Protein AF-X1GSV6-F1 (afdb_monomer)

Secondary structure (DSSP, 8-state):
---TT--S-EEEES--THHHHHHHHHH-TT-S----EEEEESS--GGG-TTTTTSGGGTTEEEEES-TTSHHHHHHTTGGG-SEEEEPPPTT-GGGHHHHHHHHHHHHHHHHHHHTPPPPEEEEEES-GGGHHHHHHHT-SEEEETT-HHHHHHHS---BTTB-------------------

pLDDT: mean 78.2, std 22.32, range [24.47, 98.44]

Mean predicted aligned error: 9.98 Å

Sequence (182 aa):
MPPKNLSNHIVICNWSEKCISIVRELRAKALKLKKPIVIISDGINEKSFPELDELEEFRNVYLVKGDPAYELNLKRANITDGFSCIILSQQNAGSYADAQSVLIAMTVKQLCEEKGCRKVHIVAEAVDPKNFEHLKKAGCDEIVSAGDFALRIIEGKAYVNDEVVAEGEFTAMVVEKGKPLK

Foldseek 3Di:
DADPPAAQAEEEAADDPCVVVLLCLLQPPLDPDRHAYEYEEQPDDCVVPVCLPPDPSNPNYHYQHDHLLDLVSCVVSVLLRYQAYEYEFHPPCPPCRLVSLLSNLLSQQVVNVVVVGPRHAYEYEDDDPVCPVSNVVSPHPHYDYPPDPNVVVCVVDPDDPPDDSDDDDDDDDPPDPDDDDD

Structure (mmCIF, N/CA/C/O backbone):
data_AF-X1GSV6-F1
#
_entry.id   AF-X1GSV6-F1
#
loop_
_atom_site.group_PDB
_atom_site.id
_atom_site.type_symbol
_atom_site.label_atom_id
_atom_site.label_alt_id
_atom_site.label_comp_id
_atom_site.label_asym_id
_atom_site.label_entity_id
_atom_site.label_seq_id
_atom_site.pdbx_PDB_ins_code
_atom_site.Cartn_x
_atom_site.Cartn_y
_atom_site.Cartn_z
_atom_site.occupancy
_atom_site.B_iso_or_equiv
_atom_site.auth_seq_id
_atom_site.auth_comp_id
_atom_site.auth_asym_id
_atom_site.auth_atom_id
_atom_site.pdbx_PDB_model_num
ATOM 1 N N . MET A 1 1 ? -11.946 7.587 -9.205 1.00 76.00 1 MET A N 1
ATOM 2 C CA . MET A 1 1 ? -11.617 8.104 -7.852 1.00 76.00 1 MET A CA 1
ATOM 3 C C . MET A 1 1 ? -12.456 7.359 -6.821 1.00 76.00 1 MET A C 1
ATOM 5 O O . MET A 1 1 ? -13.597 7.053 -7.150 1.00 76.00 1 MET A O 1
ATOM 9 N N . PRO A 1 2 ? -11.931 7.071 -5.617 1.00 89.19 2 PRO A N 1
ATOM 10 C CA . PRO A 1 2 ? -12.705 6.424 -4.557 1.00 89.19 2 PRO A CA 1
ATOM 11 C C . PRO A 1 2 ? -13.812 7.344 -3.992 1.00 89.19 2 PRO A C 1
ATOM 13 O O . PRO A 1 2 ? -13.669 8.570 -4.048 1.00 89.19 2 PRO A O 1
ATOM 16 N N . PRO A 1 3 ? -14.904 6.787 -3.429 1.00 92.00 3 PRO A N 1
ATOM 17 C CA . PRO A 1 3 ? -15.928 7.554 -2.715 1.00 92.00 3 PRO A CA 1
ATOM 18 C C . PRO A 1 3 ? -15.355 8.335 -1.521 1.00 92.00 3 PRO A C 1
ATOM 20 O O . PRO A 1 3 ? -14.465 7.849 -0.827 1.00 92.00 3 PRO A O 1
ATOM 23 N N . LYS A 1 4 ? -15.902 9.526 -1.225 1.00 85.06 4 LYS A N 1
ATOM 24 C CA . LYS A 1 4 ? -15.403 10.409 -0.145 1.00 85.06 4 LYS A CA 1
ATOM 25 C C . LYS A 1 4 ? -15.466 9.798 1.260 1.00 85.06 4 LYS A C 1
ATOM 27 O O . LYS A 1 4 ? -14.684 10.185 2.114 1.00 85.06 4 LYS A O 1
ATOM 32 N N . ASN A 1 5 ? -16.407 8.892 1.506 1.00 90.81 5 ASN A N 1
ATOM 33 C CA . ASN A 1 5 ? -16.630 8.223 2.791 1.00 90.81 5 ASN A CA 1
ATOM 34 C C . ASN A 1 5 ? -16.159 6.757 2.783 1.00 90.81 5 ASN A C 1
ATOM 36 O O . ASN A 1 5 ? -16.622 5.956 3.597 1.00 90.81 5 ASN A O 1
ATOM 40 N N . LEU A 1 6 ? -15.284 6.388 1.841 1.00 95.12 6 LEU A N 1
ATOM 41 C CA . LEU A 1 6 ? -14.753 5.033 1.751 1.00 95.12 6 LEU A CA 1
ATOM 42 C C . LEU A 1 6 ? -13.953 4.694 3.014 1.00 95.12 6 LEU A C 1
ATOM 44 O O . LEU A 1 6 ? -13.030 5.416 3.373 1.00 95.12 6 LEU A O 1
ATOM 48 N N . SER A 1 7 ? -14.292 3.590 3.669 1.00 94.75 7 SER A N 1
ATOM 49 C CA . SER A 1 7 ? -13.607 3.109 4.870 1.00 94.75 7 SER A CA 1
ATOM 50 C C . SER A 1 7 ? -13.463 1.592 4.828 1.00 94.75 7 SER A C 1
ATOM 52 O O . SER A 1 7 ? -14.118 0.914 4.030 1.00 94.75 7 SER A O 1
ATOM 54 N N . ASN A 1 8 ? -12.606 1.050 5.698 1.00 92.75 8 ASN A N 1
ATOM 55 C CA . ASN A 1 8 ? -12.363 -0.391 5.809 1.00 92.75 8 ASN A CA 1
ATOM 56 C C . ASN A 1 8 ? -11.884 -1.031 4.485 1.00 92.75 8 ASN A C 1
ATOM 58 O O . ASN A 1 8 ? -12.153 -2.204 4.211 1.00 92.75 8 ASN A O 1
ATOM 62 N N . HIS A 1 9 ? -11.178 -0.252 3.664 1.00 94.50 9 HIS A N 1
ATOM 63 C CA . HIS A 1 9 ? -10.598 -0.640 2.378 1.00 94.50 9 HIS A CA 1
ATOM 64 C C . HIS A 1 9 ? -9.098 -0.914 2.486 1.00 94.50 9 HIS A C 1
ATOM 66 O O . HIS A 1 9 ? -8.450 -0.539 3.461 1.00 94.50 9 HIS A O 1
ATOM 72 N N . ILE A 1 10 ? -8.541 -1.576 1.480 1.00 95.06 10 ILE A N 1
ATOM 73 C CA . ILE A 1 10 ? -7.098 -1.793 1.356 1.00 95.06 10 ILE A CA 1
ATOM 74 C C . ILE A 1 10 ? -6.540 -0.722 0.425 1.00 95.06 10 ILE A C 1
ATOM 76 O O . ILE A 1 10 ? -7.101 -0.481 -0.643 1.00 95.06 10 ILE A O 1
ATOM 80 N N . VAL A 1 11 ? -5.444 -0.080 0.816 1.00 96.56 11 VAL A N 1
ATOM 81 C CA . VAL A 1 11 ? -4.711 0.843 -0.054 1.00 96.56 11 VAL A CA 1
ATOM 82 C C . VAL A 1 11 ? -3.449 0.154 -0.554 1.00 96.56 11 VAL A C 1
ATOM 84 O O . VAL A 1 11 ? -2.706 -0.396 0.246 1.00 96.56 11 VAL A O 1
ATOM 87 N N . ILE A 1 12 ? -3.201 0.183 -1.859 1.00 95.06 12 ILE A N 1
ATOM 88 C CA . ILE A 1 12 ? -1.968 -0.301 -2.482 1.00 95.06 12 ILE A CA 1
ATOM 89 C C . ILE A 1 12 ? -1.208 0.915 -3.002 1.00 95.06 12 ILE A C 1
ATOM 91 O O . ILE A 1 12 ? -1.695 1.629 -3.877 1.00 95.06 12 ILE A O 1
ATOM 95 N N . CYS A 1 13 ? -0.037 1.174 -2.438 1.00 95.94 13 CYS A N 1
ATOM 96 C CA . CYS A 1 13 ? 0.884 2.206 -2.884 1.00 95.94 13 CYS A CA 1
ATOM 97 C C . CYS A 1 13 ? 1.869 1.609 -3.886 1.00 95.94 13 CYS A C 1
ATOM 99 O O . CYS A 1 13 ? 2.426 0.537 -3.648 1.00 95.94 13 CYS A O 1
ATOM 101 N N . ASN A 1 14 ? 2.111 2.362 -4.958 1.00 93.25 14 ASN A N 1
ATOM 102 C CA . ASN A 1 14 ? 2.852 1.965 -6.149 1.00 93.25 14 ASN A CA 1
ATOM 103 C C . ASN A 1 14 ? 2.135 0.912 -7.001 1.00 93.25 14 ASN A C 1
ATOM 105 O O . ASN A 1 14 ? 1.134 0.310 -6.617 1.00 93.25 14 ASN A O 1
ATOM 109 N N . TRP A 1 15 ? 2.640 0.755 -8.226 1.00 88.88 15 TRP A N 1
ATOM 110 C CA . TRP A 1 15 ? 2.118 -0.181 -9.214 1.00 88.88 15 TRP A CA 1
ATOM 111 C C . TRP A 1 15 ? 3.191 -1.180 -9.637 1.00 88.88 15 TRP A C 1
ATOM 113 O O . TRP A 1 15 ? 4.297 -0.795 -10.035 1.00 88.88 15 TRP A O 1
ATOM 123 N N . SER A 1 16 ? 2.825 -2.460 -9.634 1.00 83.94 16 SER A N 1
ATOM 124 C CA . SER A 1 16 ? 3.527 -3.486 -10.394 1.00 83.94 16 SER A CA 1
ATOM 125 C C . SER A 1 16 ? 2.588 -4.556 -10.924 1.00 83.94 16 SER A C 1
ATOM 127 O O . SER A 1 16 ? 1.436 -4.624 -10.506 1.00 83.94 16 SER A O 1
ATOM 129 N N . GLU A 1 17 ? 3.084 -5.415 -11.818 1.00 80.94 17 GLU A N 1
ATOM 130 C CA . GLU A 1 17 ? 2.334 -6.577 -12.326 1.00 80.94 17 GLU A CA 1
ATOM 131 C C . GLU A 1 17 ? 1.786 -7.456 -11.185 1.00 80.94 17 GLU A C 1
ATOM 133 O O . GLU A 1 17 ? 0.738 -8.088 -11.309 1.00 80.94 17 GLU A O 1
ATOM 138 N N . LYS A 1 18 ? 2.441 -7.431 -10.014 1.00 81.94 18 LYS A N 1
ATOM 139 C CA . LYS A 1 18 ? 1.998 -8.143 -8.808 1.00 81.94 18 LYS A CA 1
ATOM 140 C C . LYS A 1 18 ? 0.675 -7.624 -8.258 1.00 81.94 18 LYS A C 1
ATOM 142 O O . LYS A 1 18 ? -0.028 -8.385 -7.603 1.00 81.94 18 LYS A O 1
ATOM 147 N N .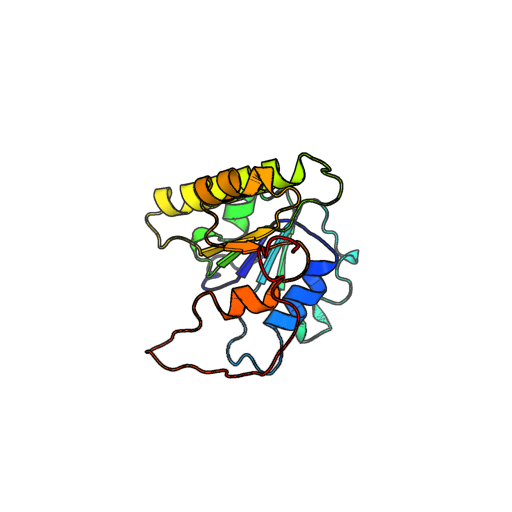 CYS A 1 19 ? 0.308 -6.366 -8.517 1.00 85.00 19 CYS A N 1
ATOM 148 C CA . CYS A 1 19 ? -0.975 -5.819 -8.082 1.00 85.00 19 CYS A CA 1
ATOM 149 C C . CYS A 1 19 ? -2.149 -6.663 -8.579 1.00 85.00 19 CYS A C 1
ATOM 151 O O . CYS A 1 19 ? -3.100 -6.858 -7.832 1.00 85.00 19 CYS A O 1
ATOM 153 N N . ILE A 1 20 ? -2.084 -7.172 -9.813 1.00 84.12 20 ILE A N 1
ATOM 154 C CA . ILE A 1 20 ? -3.142 -8.012 -10.387 1.00 84.12 20 ILE A CA 1
ATOM 155 C C . ILE A 1 20 ? -3.295 -9.292 -9.561 1.00 84.12 20 ILE A C 1
ATOM 157 O O . ILE A 1 20 ? -4.404 -9.624 -9.142 1.00 84.12 20 ILE A O 1
ATOM 161 N N . SER A 1 21 ? -2.185 -9.974 -9.271 1.00 82.88 21 SER A N 1
ATOM 162 C CA . SER A 1 21 ? -2.177 -11.177 -8.430 1.00 82.88 21 SER A CA 1
ATOM 163 C C . SER A 1 21 ? -2.700 -10.888 -7.024 1.00 82.88 21 SER A C 1
ATOM 165 O O . SER A 1 21 ? -3.615 -11.567 -6.570 1.00 82.88 21 SER A O 1
ATOM 167 N N . ILE A 1 22 ? -2.226 -9.810 -6.392 1.00 85.00 22 ILE A N 1
ATOM 168 C CA . ILE A 1 22 ? -2.669 -9.387 -5.058 1.00 85.00 22 ILE A CA 1
ATOM 169 C C . ILE A 1 22 ? -4.175 -9.114 -5.046 1.00 85.00 22 ILE A C 1
ATOM 171 O O . ILE A 1 22 ? -4.883 -9.565 -4.148 1.00 85.00 22 ILE A O 1
ATOM 175 N N . VAL A 1 23 ? -4.700 -8.396 -6.044 1.00 86.19 23 VAL A N 1
ATOM 176 C CA . VAL A 1 23 ? -6.140 -8.131 -6.144 1.00 86.19 23 VAL A CA 1
ATOM 177 C C . VAL A 1 23 ? -6.912 -9.442 -6.283 1.00 86.19 23 VAL A C 1
ATOM 179 O O . VAL A 1 23 ? -7.884 -9.638 -5.554 1.00 86.19 23 VAL A O 1
ATOM 182 N N . ARG A 1 24 ? -6.466 -10.364 -7.144 1.00 83.88 24 ARG A N 1
ATOM 183 C CA . ARG A 1 24 ? -7.091 -11.687 -7.316 1.00 83.88 24 ARG A CA 1
ATOM 184 C C . ARG A 1 24 ? -7.097 -12.498 -6.029 1.00 83.88 24 ARG A C 1
ATOM 186 O O . ARG A 1 24 ? -8.124 -13.074 -5.681 1.00 83.88 24 ARG A O 1
ATOM 193 N N . GLU A 1 25 ? -6.001 -12.498 -5.286 1.00 82.88 25 GLU A N 1
ATOM 194 C CA . GLU A 1 25 ? -5.887 -13.209 -4.013 1.00 82.88 25 GLU A CA 1
ATOM 195 C C . GLU A 1 25 ? -6.807 -12.593 -2.948 1.00 82.88 25 GLU A C 1
ATOM 197 O O . GLU A 1 25 ? -7.589 -13.301 -2.314 1.00 82.88 25 GLU A O 1
ATOM 202 N N . LEU A 1 26 ? -6.854 -11.260 -2.846 1.00 84.00 26 LEU A N 1
ATOM 203 C CA . LEU A 1 26 ? -7.809 -10.537 -1.991 1.00 84.00 26 LEU A CA 1
ATOM 204 C C . LEU A 1 26 ? -9.275 -10.728 -2.430 1.00 84.00 26 LEU A C 1
ATOM 206 O O . LEU A 1 26 ? -10.221 -10.453 -1.679 1.00 84.00 26 LEU A O 1
ATOM 210 N N . ARG A 1 27 ? -9.492 -11.218 -3.651 1.00 83.69 27 ARG A N 1
ATOM 211 C CA . ARG A 1 27 ? -10.798 -11.529 -4.244 1.00 83.69 27 ARG A CA 1
ATOM 212 C C . ARG A 1 27 ? -11.081 -13.031 -4.304 1.00 83.69 27 ARG A C 1
ATOM 214 O O . ARG A 1 27 ? -12.215 -13.403 -4.607 1.00 83.69 27 ARG A O 1
ATOM 221 N N . ALA A 1 28 ? -10.157 -13.888 -3.864 1.00 82.06 28 ALA A N 1
ATOM 222 C CA . ALA A 1 28 ? -10.292 -15.344 -3.885 1.00 82.06 28 ALA A CA 1
ATOM 223 C C . ALA A 1 28 ? -11.553 -15.811 -3.149 1.00 82.06 28 ALA A C 1
ATOM 225 O O . ALA A 1 28 ? -11.825 -15.358 -2.039 1.00 82.06 28 ALA A O 1
ATOM 226 N N . LYS A 1 29 ? -12.344 -16.717 -3.738 1.00 74.75 29 LYS A N 1
ATOM 227 C CA . LYS A 1 29 ? -13.680 -17.108 -3.228 1.00 74.75 29 LYS A CA 1
ATOM 228 C C . LYS A 1 29 ? -13.701 -17.539 -1.754 1.00 74.75 29 LYS A C 1
ATOM 230 O O . LYS A 1 29 ? -14.708 -17.325 -1.090 1.00 74.75 29 LYS A O 1
ATOM 235 N N . ALA A 1 30 ? -12.596 -18.087 -1.247 1.00 73.94 30 ALA A N 1
ATOM 236 C CA . ALA A 1 30 ? -12.444 -18.485 0.153 1.00 73.94 30 ALA A CA 1
ATOM 237 C C . ALA A 1 30 ? -12.604 -17.314 1.148 1.00 73.94 30 ALA A C 1
ATOM 239 O O . ALA A 1 30 ? -13.073 -17.510 2.267 1.00 73.94 30 ALA A O 1
ATOM 240 N N . LEU A 1 31 ? -12.272 -16.081 0.747 1.00 73.75 31 LEU A N 1
ATOM 241 C CA . LEU A 1 31 ? -12.435 -14.903 1.599 1.00 73.75 31 LEU A CA 1
ATOM 242 C C . LEU A 1 31 ? -13.889 -14.414 1.569 1.00 73.75 31 LEU A C 1
ATOM 244 O O . LEU A 1 31 ? -14.335 -13.860 0.560 1.00 73.75 31 LEU A O 1
ATOM 248 N N . LYS A 1 32 ? -14.601 -14.565 2.693 1.00 72.75 32 LYS A N 1
ATOM 249 C CA . LYS A 1 32 ? -16.013 -14.160 2.851 1.00 72.75 32 LYS A CA 1
ATOM 250 C C . LYS A 1 32 ? -16.238 -12.648 2.722 1.00 72.75 32 LYS A C 1
ATOM 252 O O . LYS A 1 32 ? -17.274 -12.227 2.220 1.00 72.75 32 LYS A O 1
ATOM 257 N N . LEU A 1 33 ? -15.284 -11.827 3.169 1.00 75.50 33 LEU A N 1
ATOM 258 C CA . LEU A 1 33 ? -15.395 -10.366 3.149 1.00 75.50 33 LEU A CA 1
ATOM 259 C C . LEU A 1 33 ? -14.467 -9.765 2.091 1.00 75.50 33 LEU A C 1
ATOM 261 O O . LEU A 1 33 ? -13.245 -9.848 2.205 1.00 75.50 33 LEU A O 1
ATOM 265 N N . LYS A 1 34 ? -15.051 -9.119 1.075 1.00 82.94 34 LYS A N 1
ATOM 266 C CA . LYS A 1 34 ? -14.315 -8.392 0.032 1.00 82.94 34 LYS A CA 1
ATOM 267 C C . LYS A 1 34 ? -14.216 -6.919 0.394 1.00 82.94 34 LYS A C 1
ATOM 269 O O . LYS A 1 34 ? -15.198 -6.187 0.307 1.00 82.94 34 LYS A O 1
ATOM 274 N N . LYS A 1 35 ? -13.028 -6.475 0.796 1.00 89.00 35 LYS A N 1
ATOM 275 C CA . LYS A 1 35 ? -12.777 -5.054 1.059 1.00 89.00 35 LYS A CA 1
ATOM 276 C C . LYS A 1 35 ? -12.601 -4.298 -0.264 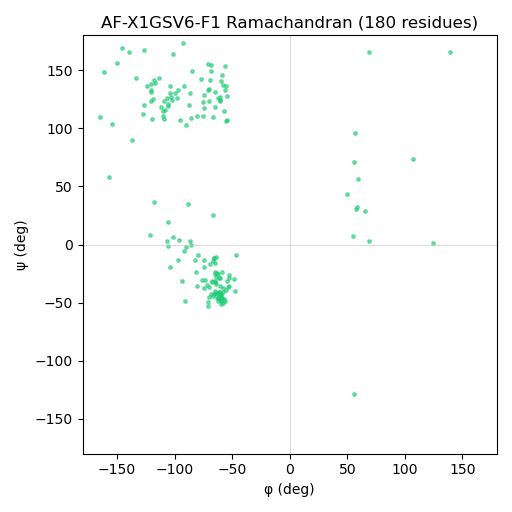1.00 89.00 35 LYS A C 1
ATOM 278 O O . LYS A 1 35 ? -11.996 -4.850 -1.189 1.00 89.00 35 LYS A O 1
ATOM 283 N N . PRO A 1 36 ? -13.093 -3.056 -0.389 1.00 93.31 36 PRO A N 1
ATOM 284 C CA . PRO A 1 36 ? -12.718 -2.195 -1.505 1.00 93.31 36 PRO A CA 1
ATOM 285 C C . PRO A 1 36 ? -11.197 -2.023 -1.561 1.00 93.31 36 PRO A C 1
ATOM 287 O O . PRO A 1 36 ? -10.527 -2.139 -0.533 1.00 93.31 36 PRO A O 1
ATOM 290 N N . ILE A 1 37 ? -10.656 -1.760 -2.746 1.00 93.12 37 ILE A N 1
ATOM 291 C CA . ILE A 1 37 ? -9.215 -1.577 -2.945 1.00 93.12 37 ILE A CA 1
ATOM 292 C C . ILE A 1 37 ? -8.992 -0.218 -3.595 1.00 93.12 37 ILE A C 1
ATOM 294 O O . ILE A 1 37 ? -9.713 0.156 -4.516 1.00 93.12 37 ILE A O 1
ATOM 298 N N . VAL A 1 38 ? -8.004 0.531 -3.121 1.00 94.69 38 VAL A N 1
ATOM 299 C CA . VAL A 1 38 ? -7.571 1.784 -3.737 1.00 94.69 38 VAL A CA 1
ATOM 300 C C . VAL A 1 38 ? -6.108 1.650 -4.117 1.00 94.69 38 VAL A C 1
ATOM 302 O O . VAL A 1 38 ? -5.283 1.370 -3.258 1.00 94.69 38 VAL A O 1
ATOM 305 N N . ILE A 1 39 ? -5.777 1.861 -5.384 1.00 93.81 39 ILE A N 1
ATOM 306 C CA . ILE A 1 39 ? -4.407 1.786 -5.892 1.00 93.81 39 ILE A CA 1
ATOM 307 C C . ILE A 1 39 ? -3.919 3.204 -6.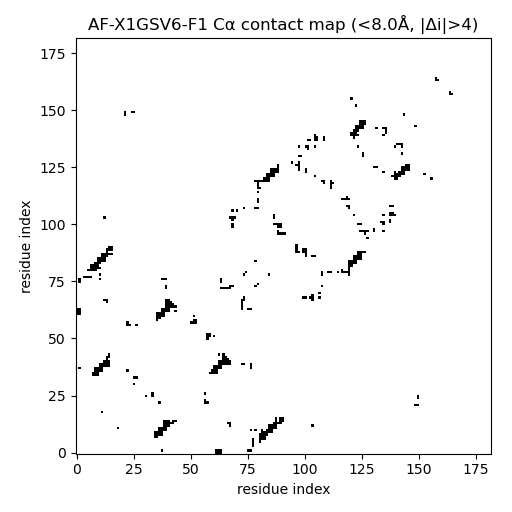174 1.00 93.81 39 ILE A C 1
ATOM 309 O O . ILE A 1 39 ? -4.572 3.952 -6.905 1.00 93.81 39 ILE A O 1
ATOM 313 N N . ILE A 1 40 ? -2.778 3.571 -5.594 1.00 95.31 40 ILE A N 1
ATOM 314 C CA . ILE A 1 40 ? -2.134 4.873 -5.760 1.00 95.31 40 ILE A CA 1
ATOM 315 C C . ILE A 1 40 ? -0.843 4.688 -6.543 1.00 95.31 40 ILE A C 1
ATOM 317 O O . ILE A 1 40 ? 0.069 3.999 -6.086 1.00 95.31 40 ILE A O 1
ATOM 321 N N . SER A 1 41 ? -0.740 5.308 -7.712 1.00 92.38 41 SER A N 1
ATOM 322 C CA . SER A 1 41 ? 0.495 5.275 -8.493 1.00 92.38 41 SER A CA 1
ATOM 323 C C . SER A 1 41 ? 0.537 6.394 -9.524 1.00 92.38 41 SER A C 1
ATOM 325 O O . SER A 1 41 ? -0.491 6.784 -10.079 1.00 92.38 41 SER A O 1
ATOM 327 N N . ASP A 1 42 ? 1.737 6.888 -9.822 1.00 87.31 42 ASP A N 1
ATOM 328 C CA . ASP A 1 42 ? 1.969 7.790 -10.953 1.00 87.31 42 ASP A CA 1
ATOM 329 C C . ASP A 1 42 ? 2.110 7.029 -12.287 1.00 87.31 42 ASP A C 1
ATOM 331 O O . ASP A 1 42 ? 1.819 7.555 -13.359 1.00 87.31 42 ASP A O 1
ATOM 335 N N . GLY A 1 43 ? 2.485 5.746 -12.219 1.00 76.12 43 GLY A N 1
ATOM 336 C CA . GLY A 1 43 ? 2.696 4.878 -13.381 1.00 76.12 43 GLY A CA 1
ATOM 337 C C . GLY A 1 43 ? 1.437 4.187 -13.905 1.00 76.12 43 GLY A C 1
ATOM 338 O O . GLY A 1 43 ? 1.522 3.440 -14.878 1.00 76.12 43 GLY A O 1
ATOM 339 N N . ILE A 1 44 ? 0.279 4.406 -13.277 1.00 74.56 44 ILE A N 1
ATOM 340 C CA . ILE A 1 44 ? -0.967 3.750 -13.674 1.00 74.56 44 ILE A CA 1
ATOM 341 C C . ILE A 1 44 ? -1.678 4.544 -14.772 1.00 74.56 44 ILE A C 1
ATOM 343 O O . ILE A 1 44 ? -1.890 5.757 -14.666 1.00 74.56 44 ILE A O 1
ATOM 347 N N . ASN A 1 45 ? -2.064 3.854 -15.840 1.00 64.38 45 ASN A N 1
ATOM 348 C CA . ASN A 1 45 ? -2.953 4.391 -16.862 1.00 64.38 45 ASN A CA 1
ATOM 349 C C . ASN A 1 45 ? -4.137 3.434 -17.075 1.00 64.38 45 ASN A C 1
ATOM 351 O O . ASN A 1 45 ? -4.118 2.301 -16.604 1.00 64.38 45 ASN A O 1
ATOM 355 N N . GLU A 1 46 ? -5.178 3.883 -17.776 1.00 54.72 46 GLU A N 1
ATOM 356 C CA . GLU A 1 46 ? -6.385 3.075 -18.032 1.00 54.72 46 GLU A CA 1
ATOM 357 C C . GLU A 1 46 ? -6.080 1.761 -18.782 1.00 54.72 46 GLU A C 1
ATOM 359 O O . GLU A 1 46 ? -6.801 0.783 -18.631 1.00 54.72 46 GLU A O 1
ATOM 364 N N . LYS A 1 47 ? -4.964 1.687 -19.526 1.00 58.66 47 LYS A N 1
ATOM 365 C CA . LYS A 1 47 ? -4.500 0.458 -20.194 1.00 58.66 47 LYS A CA 1
ATOM 366 C C . LYS A 1 47 ? -3.719 -0.488 -19.284 1.00 58.66 47 LYS A C 1
ATOM 368 O O . LYS A 1 47 ? -3.507 -1.628 -19.672 1.00 58.66 47 LYS A O 1
ATOM 373 N N . SER A 1 48 ? -3.292 -0.052 -18.098 1.00 62.03 48 SER A N 1
ATOM 374 C CA . SER A 1 48 ? -2.726 -0.943 -17.072 1.00 62.03 48 SER A CA 1
ATOM 375 C C . SER A 1 48 ? -3.777 -1.920 -16.532 1.00 62.03 48 SER A C 1
ATOM 377 O O . SER A 1 48 ? -3.447 -2.845 -15.799 1.00 62.03 48 SER A O 1
ATOM 379 N N . PHE A 1 49 ? -5.042 -1.672 -16.873 1.00 63.44 49 PHE A N 1
ATOM 380 C CA . PHE A 1 49 ? -6.219 -2.264 -16.272 1.00 63.44 49 PHE A CA 1
ATOM 381 C C . PHE A 1 49 ? -7.421 -2.215 -17.242 1.00 63.44 49 PHE A C 1
ATOM 383 O O . PHE A 1 49 ? -8.462 -1.639 -16.926 1.00 63.44 49 PHE A O 1
ATOM 390 N N . PRO A 1 50 ? -7.301 -2.801 -18.445 1.00 53.69 50 PRO A N 1
ATOM 391 C CA . PRO A 1 50 ? -8.326 -2.682 -19.484 1.00 53.69 50 PRO A CA 1
ATOM 392 C C . PRO A 1 50 ? -9.677 -3.317 -19.098 1.00 53.69 50 PRO A C 1
ATOM 394 O O . PRO A 1 50 ? -10.669 -3.089 -19.776 1.00 53.69 50 PRO A O 1
ATOM 397 N N . GLU A 1 51 ? -9.727 -4.075 -18.000 1.00 57.34 51 GLU A N 1
ATOM 398 C CA . GLU A 1 51 ? -10.839 -4.949 -17.612 1.00 57.34 51 GLU A CA 1
ATOM 399 C C . GLU A 1 51 ? -11.452 -4.597 -16.239 1.00 57.34 51 GLU A C 1
ATOM 401 O O . GLU A 1 51 ? -12.264 -5.365 -15.720 1.00 57.34 51 GLU A O 1
ATOM 406 N N . LEU A 1 52 ? -11.061 -3.469 -15.618 1.00 60.25 52 LEU A N 1
ATOM 407 C CA . LEU A 1 52 ? -11.455 -3.126 -14.234 1.00 60.25 52 LEU A CA 1
ATOM 408 C C . LEU A 1 52 ? -12.967 -3.166 -13.990 1.00 60.25 52 LEU A C 1
ATOM 410 O O . LEU A 1 52 ? -13.401 -3.553 -12.906 1.00 60.25 52 LEU A O 1
ATOM 414 N N . ASP A 1 53 ? -13.752 -2.778 -14.990 1.00 56.53 53 ASP A N 1
ATOM 415 C CA . ASP A 1 53 ? -15.208 -2.726 -14.877 1.00 56.53 53 ASP A CA 1
ATOM 416 C C . ASP A 1 53 ? -15.900 -3.974 -15.453 1.00 56.53 53 ASP A C 1
ATOM 418 O O . ASP A 1 53 ? -17.079 -4.201 -15.180 1.00 56.53 53 ASP A O 1
ATOM 422 N N . GLU A 1 54 ? -15.184 -4.808 -16.215 1.00 63.94 54 GLU A N 1
ATOM 423 C CA . GLU A 1 54 ? -15.756 -5.976 -16.899 1.00 63.94 54 GLU A CA 1
ATOM 424 C C . GLU A 1 54 ? -15.627 -7.265 -16.079 1.00 63.94 54 GLU A C 1
ATOM 426 O O . GLU A 1 54 ? -16.501 -8.134 -16.141 1.00 63.94 54 GLU A O 1
ATOM 431 N N . LEU A 1 55 ? -14.568 -7.396 -15.274 1.00 72.81 55 LEU A N 1
ATOM 432 C CA . LEU A 1 55 ? -14.332 -8.591 -14.469 1.00 72.81 55 LEU A CA 1
ATOM 433 C C . LEU A 1 55 ? -14.766 -8.389 -13.015 1.00 72.81 55 LEU A C 1
ATOM 435 O O . LEU A 1 55 ? -14.351 -7.458 -12.327 1.00 72.81 55 LEU A O 1
ATOM 439 N N . GLU A 1 56 ? -15.543 -9.345 -12.503 1.00 75.12 56 GLU A N 1
ATOM 440 C CA . GLU A 1 56 ? -16.066 -9.345 -11.128 1.00 75.12 56 GLU A CA 1
ATOM 441 C C . GLU A 1 56 ? -14.962 -9.201 -10.060 1.00 75.12 56 GLU A C 1
ATOM 443 O O . GLU A 1 56 ? -15.184 -8.599 -9.008 1.00 75.12 56 GLU A O 1
ATOM 448 N N . GLU A 1 57 ? -13.754 -9.707 -10.329 1.00 74.00 57 GLU A N 1
ATOM 449 C CA . GLU A 1 57 ? -12.606 -9.594 -9.422 1.00 74.00 57 GLU A CA 1
ATOM 450 C C . GLU A 1 57 ? -12.154 -8.140 -9.202 1.00 74.00 57 GLU A C 1
ATOM 452 O O . GLU A 1 57 ? -11.701 -7.794 -8.111 1.00 74.00 57 GLU A O 1
ATOM 457 N N . PHE A 1 58 ? -12.367 -7.250 -10.168 1.00 80.00 58 PHE A N 1
ATOM 458 C CA . PHE A 1 58 ? -11.964 -5.847 -10.077 1.00 80.00 58 PHE A CA 1
ATOM 459 C C . PHE A 1 58 ? -13.076 -4.902 -9.610 1.00 80.00 58 PHE A C 1
ATOM 461 O O . PHE A 1 58 ? -12.848 -3.703 -9.432 1.00 80.00 58 PHE A O 1
ATOM 468 N N . ARG A 1 59 ? -14.256 -5.434 -9.266 1.00 83.88 59 ARG A N 1
ATOM 469 C CA . ARG A 1 59 ? -15.317 -4.635 -8.647 1.00 83.88 59 ARG A CA 1
ATOM 470 C C . ARG A 1 59 ? -14.803 -3.933 -7.382 1.00 83.88 59 ARG A C 1
ATOM 472 O O . ARG A 1 59 ? -14.135 -4.533 -6.529 1.00 83.88 59 ARG A O 1
ATOM 479 N N . ASN A 1 60 ? -15.165 -2.657 -7.225 1.00 89.19 60 ASN A N 1
ATOM 480 C CA . ASN A 1 60 ? -14.746 -1.792 -6.111 1.00 89.19 60 ASN A CA 1
ATOM 481 C C . ASN A 1 60 ? -13.219 -1.633 -5.981 1.00 89.19 60 ASN A C 1
ATOM 483 O O . ASN A 1 60 ? -12.704 -1.498 -4.864 1.00 89.19 60 ASN A O 1
ATOM 487 N N . VAL A 1 61 ? -12.503 -1.672 -7.105 1.00 90.06 61 VAL A N 1
ATOM 488 C CA . VAL A 1 61 ? -11.111 -1.234 -7.207 1.00 90.06 61 VAL A CA 1
ATOM 489 C C . VAL A 1 61 ? -11.103 0.192 -7.754 1.00 90.06 61 VAL A C 1
ATOM 491 O O . VAL A 1 61 ? -11.692 0.484 -8.788 1.00 90.06 61 VAL A O 1
ATOM 494 N N . TYR A 1 62 ? -10.449 1.104 -7.045 1.00 91.31 62 TYR A N 1
ATOM 495 C CA . TYR A 1 62 ? -10.378 2.514 -7.405 1.00 91.31 62 TYR A CA 1
ATOM 496 C C . TYR A 1 62 ? -8.937 2.921 -7.662 1.00 91.31 62 TYR A C 1
ATOM 498 O O . TYR A 1 62 ? -8.036 2.536 -6.923 1.00 91.31 62 TYR A O 1
ATOM 506 N N . LEU A 1 63 ? -8.727 3.775 -8.659 1.00 91.06 63 LEU A N 1
ATOM 507 C CA . LEU A 1 63 ? -7.407 4.313 -8.967 1.00 91.06 63 LEU A CA 1
ATOM 508 C C . LEU A 1 63 ? -7.279 5.766 -8.492 1.00 91.06 63 LEU A C 1
ATOM 510 O O . LEU A 1 63 ? -8.180 6.593 -8.691 1.00 91.06 63 LEU A O 1
ATOM 514 N N . VAL A 1 64 ? -6.136 6.076 -7.884 1.00 93.00 64 VAL A N 1
ATOM 515 C CA . VAL A 1 64 ? -5.680 7.427 -7.550 1.00 93.00 64 VAL A CA 1
ATOM 516 C C . VAL A 1 64 ? -4.357 7.659 -8.271 1.00 93.00 64 VAL A C 1
ATOM 518 O O . VAL A 1 64 ? -3.327 7.098 -7.913 1.00 93.00 64 VAL A O 1
ATOM 521 N N . LYS A 1 65 ? -4.383 8.505 -9.302 1.00 92.19 65 LYS A N 1
ATOM 522 C CA . LYS A 1 65 ? -3.168 8.866 -10.034 1.00 92.19 65 LYS A CA 1
ATOM 523 C C . LYS A 1 65 ? -2.304 9.839 -9.225 1.00 92.19 65 LYS A C 1
ATOM 525 O O . LYS A 1 65 ? -2.810 10.887 -8.796 1.00 92.19 65 LYS A O 1
ATOM 530 N N . GLY A 1 66 ? -1.027 9.495 -9.083 1.00 93.25 66 GLY A N 1
ATOM 531 C CA . GLY A 1 66 ? 0.029 10.300 -8.470 1.00 93.25 66 GLY A CA 1
ATOM 532 C C . GLY A 1 66 ? 0.968 9.477 -7.584 1.00 93.25 66 GLY A C 1
ATOM 533 O O . GLY A 1 66 ? 0.664 8.342 -7.223 1.00 93.25 66 GLY A O 1
ATOM 534 N N . ASP A 1 67 ? 2.109 10.060 -7.222 1.00 94.12 67 ASP A N 1
ATOM 535 C CA . ASP A 1 67 ? 3.097 9.417 -6.350 1.00 94.12 67 ASP A CA 1
ATOM 536 C C . ASP A 1 67 ? 2.565 9.310 -4.897 1.00 94.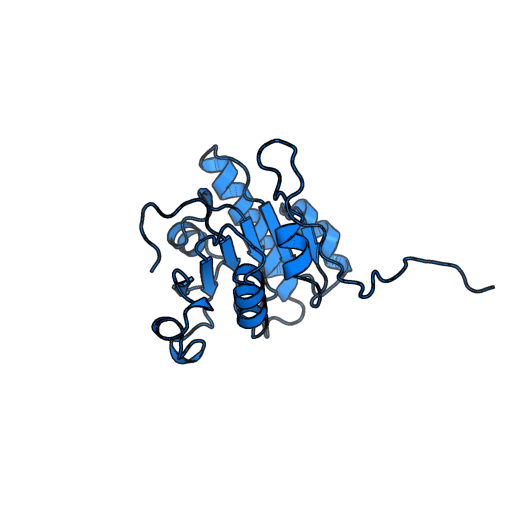12 67 ASP A C 1
ATOM 538 O O . ASP A 1 67 ? 2.167 10.333 -4.318 1.00 94.12 67 ASP A O 1
ATOM 542 N N . PRO A 1 68 ? 2.509 8.097 -4.305 1.00 96.06 68 PRO A N 1
ATOM 543 C CA . PRO A 1 68 ? 2.065 7.882 -2.927 1.00 96.06 68 PRO A CA 1
ATOM 544 C C . PRO A 1 68 ? 2.996 8.477 -1.859 1.00 96.06 68 PRO A C 1
ATOM 546 O O . PRO A 1 68 ? 2.567 8.604 -0.715 1.00 96.06 68 PRO A O 1
ATOM 549 N N . ALA A 1 69 ? 4.229 8.872 -2.190 1.00 94.81 69 ALA A N 1
ATOM 550 C CA . ALA A 1 69 ? 5.097 9.619 -1.277 1.00 94.81 69 ALA A CA 1
ATOM 551 C C . ALA A 1 69 ? 4.585 11.051 -1.025 1.00 94.81 69 ALA A C 1
ATOM 553 O O . ALA A 1 69 ? 4.970 11.683 -0.042 1.00 94.8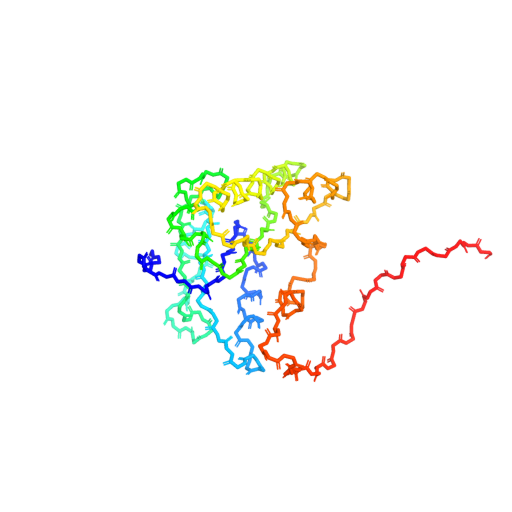1 69 ALA A O 1
ATOM 554 N N . TYR A 1 70 ? 3.684 11.568 -1.872 1.00 96.62 70 TYR A N 1
ATOM 555 C CA . TYR A 1 70 ? 2.997 12.829 -1.612 1.00 96.62 70 TYR A CA 1
ATOM 556 C C . TYR A 1 70 ? 1.731 12.611 -0.785 1.00 96.62 70 TYR A C 1
ATOM 558 O O . TYR A 1 70 ? 0.758 11.991 -1.224 1.00 96.62 70 TYR A O 1
ATOM 566 N N . GLU A 1 71 ? 1.703 13.247 0.382 1.00 97.38 71 GLU A N 1
ATOM 567 C CA . GLU A 1 71 ? 0.607 13.209 1.352 1.00 97.38 71 GLU A CA 1
ATOM 568 C C . GLU A 1 71 ? -0.784 13.448 0.737 1.00 97.38 71 GLU A C 1
ATOM 570 O O . GLU A 1 71 ? -1.756 12.770 1.077 1.00 97.38 71 GLU A O 1
ATOM 575 N N . LEU A 1 72 ? -0.889 14.377 -0.221 1.00 97.19 72 LEU A N 1
ATOM 576 C CA . LEU A 1 72 ? -2.145 14.685 -0.907 1.00 97.19 72 LEU A CA 1
ATOM 577 C C . LEU A 1 72 ? -2.751 13.451 -1.598 1.00 97.19 72 LEU A C 1
ATOM 579 O O . LEU A 1 72 ? -3.970 13.281 -1.591 1.00 97.19 72 LEU A O 1
ATOM 583 N N . ASN A 1 73 ? -1.928 12.577 -2.180 1.00 97.12 73 ASN A N 1
ATOM 584 C CA . ASN A 1 73 ? -2.406 11.381 -2.874 1.00 97.12 73 ASN A CA 1
ATOM 585 C C . ASN A 1 73 ? -2.875 10.305 -1.888 1.00 97.12 73 ASN A C 1
ATOM 587 O O . ASN A 1 73 ? -3.922 9.695 -2.110 1.00 97.12 73 ASN A O 1
ATOM 591 N N . LEU A 1 74 ? -2.191 10.159 -0.751 1.00 97.62 74 LEU A N 1
ATOM 592 C CA . LEU A 1 74 ? -2.639 9.314 0.361 1.00 97.62 74 LEU A CA 1
ATOM 593 C C . LEU A 1 74 ? -3.979 9.802 0.944 1.00 97.62 74 LEU A C 1
ATOM 595 O O . LEU A 1 74 ? -4.888 9.002 1.180 1.00 97.62 74 LEU A O 1
ATOM 599 N N . LYS A 1 75 ? -4.153 11.122 1.096 1.00 96.69 75 LYS A N 1
ATOM 600 C CA . LYS A 1 75 ? -5.429 11.737 1.506 1.00 96.69 75 LYS A CA 1
ATOM 601 C C . LYS A 1 75 ? -6.545 11.487 0.487 1.00 96.69 75 LYS A C 1
ATOM 603 O O . LYS A 1 75 ? -7.650 11.119 0.875 1.00 96.69 75 LYS A O 1
ATOM 608 N N . ARG A 1 76 ? -6.265 11.606 -0.817 1.00 96.38 76 ARG A N 1
ATOM 609 C CA . ARG A 1 76 ? -7.225 11.285 -1.898 1.00 96.38 76 ARG A CA 1
ATOM 610 C C . ARG A 1 76 ? -7.655 9.813 -1.902 1.00 96.38 76 ARG A C 1
ATOM 612 O O . ARG A 1 76 ? -8.745 9.515 -2.379 1.00 96.38 76 ARG A O 1
ATOM 619 N N . ALA A 1 77 ? -6.827 8.915 -1.373 1.00 96.69 77 ALA A N 1
ATOM 620 C CA . ALA A 1 77 ? -7.147 7.500 -1.185 1.00 96.69 77 ALA A CA 1
ATOM 621 C C . ALA A 1 77 ? -7.860 7.186 0.143 1.00 96.69 77 ALA A C 1
ATOM 623 O O . ALA A 1 77 ? -8.105 6.019 0.448 1.00 96.69 77 ALA A O 1
ATOM 624 N N . ASN A 1 78 ? -8.170 8.212 0.938 1.00 96.81 78 ASN A N 1
ATOM 625 C CA . ASN A 1 78 ? -8.714 8.114 2.287 1.00 96.81 78 ASN A CA 1
ATOM 626 C C . ASN A 1 78 ? -7.934 7.146 3.199 1.00 96.81 78 ASN A C 1
ATOM 628 O O . ASN A 1 78 ? -8.524 6.336 3.914 1.00 96.81 78 ASN A O 1
ATOM 632 N N . ILE A 1 79 ? -6.593 7.203 3.151 1.00 97.50 79 ILE A N 1
ATOM 633 C CA . ILE A 1 79 ? -5.714 6.223 3.812 1.00 97.50 79 ILE A CA 1
ATOM 634 C C . ILE A 1 79 ? -6.010 6.040 5.305 1.00 97.50 79 ILE A C 1
ATOM 636 O O . ILE A 1 79 ? -5.945 4.925 5.808 1.00 97.50 79 ILE A O 1
ATOM 640 N N . THR A 1 80 ? -6.378 7.109 6.011 1.00 96.94 80 THR A N 1
ATOM 641 C CA . THR A 1 80 ? -6.559 7.095 7.469 1.00 96.94 80 THR A CA 1
ATOM 642 C C . THR A 1 80 ? -7.841 6.393 7.925 1.00 96.94 80 THR A C 1
ATOM 644 O O . THR A 1 80 ? -7.964 6.073 9.102 1.00 96.94 80 THR A O 1
ATOM 647 N N . ASP A 1 81 ? -8.780 6.116 7.014 1.00 95.62 81 ASP A N 1
ATOM 648 C CA . ASP A 1 81 ? -9.941 5.240 7.259 1.00 95.62 81 ASP A CA 1
ATOM 649 C C . ASP A 1 81 ? -9.744 3.832 6.663 1.00 95.62 81 ASP A C 1
ATOM 651 O O . ASP A 1 81 ? -10.657 2.997 6.669 1.00 95.62 81 ASP A O 1
ATOM 655 N N . GLY A 1 82 ? -8.545 3.563 6.139 1.00 93.81 82 GLY A N 1
ATOM 656 C CA . GLY A 1 82 ? -8.154 2.289 5.562 1.00 93.81 82 GLY A CA 1
ATOM 657 C C . GLY A 1 82 ? -8.034 1.179 6.606 1.00 93.81 82 GLY A C 1
ATOM 658 O O . GLY A 1 82 ? -7.686 1.376 7.773 1.00 93.81 82 GLY A O 1
ATOM 659 N N . PHE A 1 83 ? -8.308 -0.042 6.167 1.00 92.75 83 PHE A N 1
ATOM 660 C CA . PHE A 1 83 ? -8.038 -1.248 6.936 1.00 92.75 83 PHE A CA 1
ATOM 661 C C . PHE A 1 83 ? -6.527 -1.515 7.012 1.00 92.75 83 PHE A C 1
ATOM 663 O O . PHE A 1 83 ? -5.985 -1.642 8.114 1.00 92.75 83 PHE A O 1
ATOM 670 N N . SER A 1 84 ? -5.866 -1.539 5.849 1.00 94.06 84 SER A N 1
ATOM 671 C CA . SER A 1 84 ? -4.439 -1.836 5.677 1.00 94.06 84 SER A CA 1
ATOM 672 C C . SER A 1 84 ? -3.859 -1.097 4.462 1.00 94.06 84 SER A C 1
ATOM 674 O O . SER A 1 84 ? -4.596 -0.730 3.542 1.00 94.06 84 SER A O 1
ATOM 676 N N . CYS A 1 85 ? -2.543 -0.883 4.479 1.00 96.25 85 CYS A N 1
ATOM 677 C CA . CYS A 1 85 ? -1.747 -0.312 3.402 1.00 96.25 85 CYS A CA 1
ATOM 678 C C . CYS A 1 85 ? -0.689 -1.324 2.943 1.00 96.25 85 CYS A C 1
ATOM 680 O O . CYS A 1 85 ? 0.109 -1.787 3.755 1.00 96.25 85 CYS A O 1
ATOM 682 N N . ILE A 1 86 ? -0.664 -1.633 1.652 1.00 95.19 86 ILE A N 1
ATOM 683 C CA . ILE A 1 86 ? 0.377 -2.420 0.995 1.00 95.19 86 ILE A CA 1
ATOM 684 C C . ILE A 1 86 ? 1.273 -1.440 0.249 1.00 95.19 86 ILE A C 1
ATOM 686 O O . ILE A 1 86 ? 0.781 -0.678 -0.577 1.00 95.19 86 ILE A O 1
ATOM 690 N N . ILE A 1 87 ? 2.572 -1.454 0.508 1.00 95.44 87 ILE A N 1
ATOM 691 C CA . ILE A 1 87 ? 3.545 -0.624 -0.200 1.00 95.44 87 ILE A CA 1
ATOM 692 C C . ILE A 1 87 ? 4.381 -1.543 -1.078 1.00 95.44 87 ILE A C 1
ATOM 694 O O . ILE A 1 87 ? 5.190 -2.313 -0.568 1.00 95.44 87 ILE A O 1
ATOM 698 N N . LEU A 1 88 ? 4.176 -1.472 -2.390 1.00 92.88 88 LEU A N 1
ATOM 699 C CA . LEU A 1 88 ? 5.002 -2.195 -3.352 1.00 92.88 88 LEU A CA 1
ATOM 700 C C . LEU A 1 88 ? 6.250 -1.384 -3.687 1.00 92.88 88 LEU A C 1
ATOM 702 O O . LEU A 1 88 ? 6.225 -0.148 -3.695 1.00 92.88 88 LEU A O 1
ATOM 706 N N . SER A 1 89 ? 7.342 -2.070 -4.004 1.00 89.88 89 SER A N 1
ATOM 707 C CA . SER A 1 89 ? 8.565 -1.409 -4.441 1.00 89.88 89 SER A CA 1
ATOM 708 C C . SER A 1 89 ? 8.317 -0.708 -5.775 1.00 89.88 89 SER A C 1
ATOM 710 O O . SER A 1 89 ? 7.773 -1.290 -6.718 1.00 89.88 89 SER A O 1
ATOM 712 N N . GLN A 1 90 ? 8.724 0.556 -5.875 1.00 87.50 90 GLN A N 1
ATOM 713 C CA . GLN A 1 90 ? 8.587 1.298 -7.121 1.00 87.50 90 GLN A CA 1
ATOM 714 C C . GLN A 1 90 ? 9.468 0.681 -8.206 1.00 87.50 90 GLN A C 1
ATOM 716 O O . GLN A 1 90 ? 10.699 0.655 -8.106 1.00 87.50 90 GLN A O 1
ATOM 721 N N . GLN A 1 91 ? 8.828 0.210 -9.274 1.00 76.19 91 GLN A N 1
ATOM 722 C CA . GLN A 1 91 ? 9.544 -0.287 -10.440 1.00 76.19 91 GLN A CA 1
ATOM 723 C C . GLN A 1 91 ? 10.428 0.817 -11.028 1.00 76.19 91 GLN A C 1
ATOM 725 O O . GLN A 1 91 ? 10.028 1.978 -11.097 1.00 76.19 91 GLN A O 1
ATOM 730 N N . ASN A 1 92 ? 11.626 0.441 -11.471 1.00 79.12 92 ASN A N 1
ATOM 731 C CA . ASN A 1 92 ? 12.629 1.333 -12.065 1.00 79.12 92 ASN A CA 1
ATOM 732 C C . ASN A 1 92 ? 13.288 2.344 -11.105 1.00 79.12 92 ASN A C 1
ATOM 734 O O . ASN A 1 92 ? 14.145 3.103 -11.546 1.00 79.12 92 ASN A O 1
ATOM 738 N N . ALA A 1 93 ? 12.976 2.327 -9.802 1.00 80.94 93 ALA A N 1
ATOM 739 C CA . ALA A 1 93 ? 13.675 3.156 -8.810 1.00 80.94 93 ALA A CA 1
ATOM 740 C C . ALA A 1 93 ? 15.040 2.577 -8.375 1.00 80.94 93 ALA A C 1
ATOM 742 O O . ALA A 1 93 ? 15.812 3.244 -7.683 1.00 80.94 93 ALA A O 1
ATOM 743 N N . GLY A 1 94 ? 15.361 1.339 -8.772 1.00 82.12 94 GLY A N 1
ATOM 744 C CA . GLY A 1 94 ? 16.629 0.683 -8.446 1.00 82.12 94 GLY A CA 1
ATOM 745 C C . GLY A 1 94 ? 16.880 0.641 -6.937 1.00 82.12 94 GLY A C 1
ATOM 746 O O . GLY A 1 94 ? 16.003 0.262 -6.164 1.00 82.12 94 GLY A O 1
ATOM 747 N N . SER A 1 95 ? 18.062 1.086 -6.508 1.00 79.81 95 SER A N 1
ATOM 748 C CA . SER A 1 95 ? 18.446 1.153 -5.090 1.00 79.81 95 SER A CA 1
ATOM 749 C C . SER A 1 95 ? 17.626 2.144 -4.254 1.00 79.81 95 SER A C 1
ATOM 751 O O . SER A 1 95 ? 17.729 2.126 -3.031 1.00 79.81 95 SER A O 1
ATOM 753 N N . TYR A 1 96 ? 16.831 3.017 -4.880 1.00 87.62 96 TYR A N 1
ATOM 754 C CA . TYR A 1 96 ? 16.003 4.007 -4.183 1.00 87.62 96 TYR A CA 1
ATOM 755 C C . TYR A 1 96 ? 14.585 3.512 -3.877 1.00 87.62 96 TYR A C 1
ATOM 757 O O . TYR A 1 96 ? 13.846 4.210 -3.184 1.00 87.62 96 TYR A O 1
ATOM 765 N N . ALA A 1 97 ? 14.200 2.320 -4.348 1.00 89.00 97 ALA A N 1
ATOM 766 C CA . ALA A 1 97 ? 12.850 1.790 -4.154 1.00 89.00 97 ALA A CA 1
ATOM 767 C C . ALA A 1 97 ? 12.461 1.714 -2.666 1.00 89.00 97 ALA A C 1
ATOM 769 O O . ALA A 1 97 ? 11.419 2.236 -2.271 1.00 89.00 97 ALA A O 1
ATOM 770 N N . ASP A 1 98 ? 13.331 1.152 -1.822 1.00 92.94 98 ASP A N 1
ATOM 771 C CA . ASP A 1 98 ? 13.069 1.035 -0.381 1.00 92.94 98 ASP A CA 1
ATOM 772 C C . ASP A 1 98 ? 13.041 2.397 0.325 1.00 92.94 98 ASP A C 1
ATOM 774 O O . ASP A 1 98 ? 12.301 2.576 1.290 1.00 92.94 98 ASP A O 1
ATOM 778 N N . ALA A 1 99 ? 13.816 3.376 -0.155 1.00 95.38 99 ALA A N 1
ATOM 779 C CA . ALA A 1 99 ? 13.800 4.727 0.399 1.00 95.38 99 ALA A CA 1
ATOM 780 C C . ALA A 1 99 ? 12.438 5.400 0.171 1.00 95.38 99 ALA A C 1
ATOM 782 O O . ALA A 1 99 ? 11.912 6.043 1.080 1.00 95.38 99 ALA A O 1
ATOM 78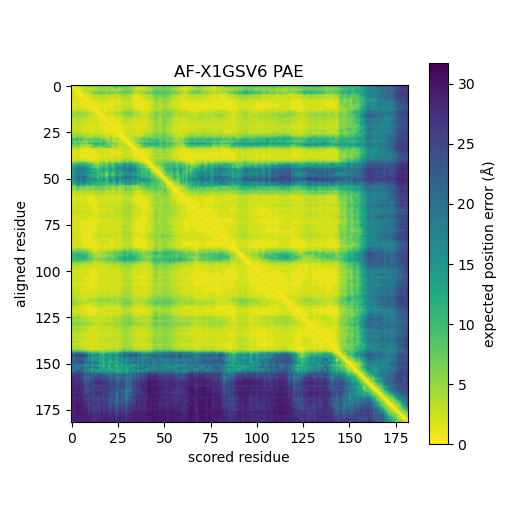3 N N . GLN A 1 100 ? 11.825 5.202 -1.001 1.00 95.31 100 GLN A N 1
ATOM 784 C CA . GLN A 1 100 ? 10.460 5.668 -1.240 1.00 95.31 100 GLN A CA 1
ATOM 785 C C . GLN A 1 100 ? 9.453 4.916 -0.357 1.00 95.31 100 GLN A C 1
ATOM 787 O O . GLN A 1 100 ? 8.593 5.551 0.251 1.00 95.31 100 GLN A O 1
ATOM 792 N N . SER A 1 101 ? 9.588 3.592 -0.210 1.00 96.31 101 SER A N 1
ATOM 793 C CA . SER A 1 101 ? 8.733 2.803 0.689 1.00 96.31 101 SER A CA 1
ATOM 794 C C . SER A 1 101 ? 8.796 3.295 2.141 1.00 96.31 101 SER A C 1
ATOM 796 O O . SER A 1 101 ? 7.763 3.402 2.803 1.00 96.31 101 SER A O 1
ATOM 798 N N . VAL A 1 102 ? 9.991 3.659 2.621 1.00 97.38 102 VAL A N 1
ATOM 799 C CA . VAL A 1 102 ? 10.200 4.297 3.930 1.00 97.38 102 VAL A CA 1
ATOM 800 C C . VAL A 1 102 ? 9.439 5.619 4.026 1.00 97.38 102 VAL A C 1
ATOM 802 O O . VAL A 1 102 ? 8.716 5.822 5.000 1.00 97.38 102 VAL A O 1
ATOM 805 N N . LEU A 1 103 ? 9.556 6.498 3.024 1.00 97.69 103 LEU A N 1
ATOM 806 C CA . LEU A 1 103 ? 8.847 7.783 3.013 1.00 97.69 103 LEU A CA 1
ATOM 807 C C . LEU A 1 103 ? 7.330 7.590 3.075 1.00 97.69 103 LEU A C 1
ATOM 809 O O . LEU A 1 103 ? 6.677 8.191 3.923 1.00 97.69 103 LEU A O 1
ATOM 813 N N . ILE A 1 104 ? 6.781 6.699 2.246 1.00 98.19 104 ILE A N 1
ATOM 814 C CA . ILE A 1 104 ? 5.346 6.394 2.231 1.00 98.19 104 ILE A CA 1
ATOM 815 C C . ILE A 1 104 ? 4.896 5.905 3.613 1.00 98.19 104 ILE A C 1
ATOM 817 O O . ILE A 1 104 ? 3.937 6.437 4.169 1.00 98.19 104 ILE A O 1
ATOM 821 N N . ALA A 1 105 ? 5.597 4.929 4.199 1.00 98.38 105 ALA A N 1
ATOM 822 C CA . ALA A 1 105 ? 5.249 4.383 5.510 1.00 98.38 105 ALA A CA 1
ATOM 823 C C . ALA A 1 105 ? 5.269 5.454 6.615 1.00 98.38 105 ALA A C 1
ATOM 825 O O . ALA A 1 105 ? 4.331 5.525 7.414 1.00 98.38 105 ALA A O 1
ATOM 826 N N . MET A 1 106 ? 6.286 6.325 6.618 1.00 98.25 106 MET A N 1
ATOM 827 C CA . MET A 1 106 ? 6.376 7.452 7.550 1.00 98.25 106 MET A CA 1
ATOM 828 C C . MET A 1 106 ? 5.193 8.408 7.396 1.00 98.25 106 MET A C 1
ATOM 830 O O . MET A 1 106 ? 4.573 8.774 8.394 1.00 98.25 106 MET A O 1
ATOM 834 N N . THR A 1 107 ? 4.840 8.780 6.163 1.00 98.44 107 THR A N 1
ATOM 835 C CA . THR A 1 107 ? 3.719 9.689 5.900 1.00 98.44 107 THR A CA 1
ATOM 836 C C . THR A 1 107 ? 2.384 9.068 6.307 1.00 98.44 107 THR A C 1
ATOM 838 O O . THR A 1 107 ? 1.567 9.738 6.932 1.00 98.44 107 THR A O 1
ATOM 841 N N . VAL A 1 108 ? 2.155 7.779 6.030 1.00 98.44 108 VAL A N 1
ATOM 842 C CA . VAL A 1 108 ? 0.942 7.074 6.483 1.00 98.44 108 VAL A CA 1
ATOM 843 C C . VAL A 1 108 ? 0.839 7.086 8.007 1.00 98.44 108 VAL A C 1
ATOM 845 O O . VAL A 1 108 ? -0.227 7.390 8.548 1.00 98.44 108 VAL A O 1
ATOM 848 N N . LYS A 1 109 ? 1.939 6.781 8.702 1.0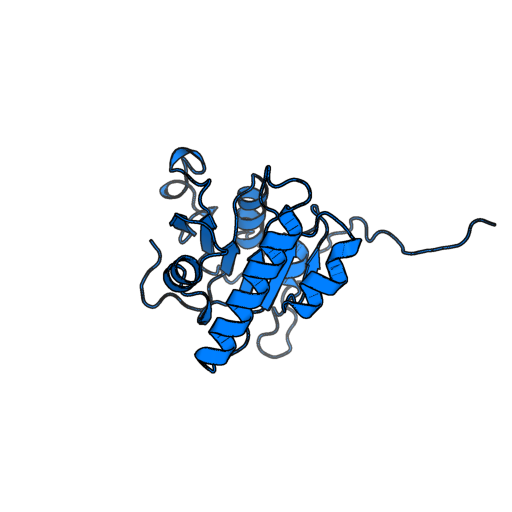0 97.50 109 LYS A N 1
ATOM 849 C CA . LYS A 1 109 ? 1.998 6.804 10.166 1.00 97.50 109 LYS A CA 1
ATOM 850 C C . LYS A 1 109 ? 1.678 8.198 10.714 1.00 97.50 109 LYS A C 1
ATOM 852 O O . LYS A 1 109 ? 0.784 8.315 11.549 1.00 97.50 109 LYS A O 1
ATOM 857 N N . GLN A 1 110 ? 2.344 9.232 10.199 1.00 97.81 110 GLN A N 1
ATOM 858 C CA . GLN A 1 110 ? 2.132 10.624 10.599 1.00 97.81 110 GLN A CA 1
ATOM 859 C C . GLN A 1 110 ? 0.673 11.053 10.399 1.00 97.81 110 GLN A C 1
ATOM 861 O O . GLN A 1 110 ? 0.059 11.591 11.313 1.00 97.81 110 GLN A O 1
ATOM 866 N N . LEU A 1 111 ? 0.075 10.748 9.244 1.00 98.12 111 LEU A N 1
ATOM 867 C CA . LEU A 1 111 ? -1.325 11.075 8.966 1.00 98.12 111 LEU A CA 1
ATOM 868 C C . LEU A 1 111 ? -2.302 10.413 9.947 1.00 98.12 111 LEU A C 1
ATOM 870 O O . LEU A 1 111 ? -3.331 11.001 10.287 1.00 98.12 111 LEU A O 1
ATOM 874 N N . CYS A 1 112 ? -2.005 9.189 10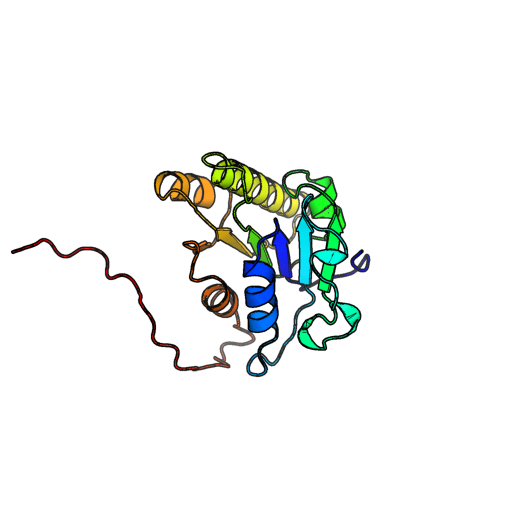.392 1.00 97.12 112 CYS A N 1
ATOM 875 C CA . CYS A 1 112 ? -2.821 8.519 11.402 1.00 97.12 112 CYS A CA 1
ATOM 876 C C . CYS A 1 112 ? -2.704 9.207 12.769 1.00 97.12 112 CYS A C 1
ATOM 878 O O . CYS A 1 112 ? -3.717 9.393 13.445 1.00 97.12 112 CYS A O 1
ATOM 880 N N . GLU A 1 113 ? -1.487 9.599 13.156 1.00 97.00 113 GLU A N 1
ATOM 881 C CA . GLU A 1 113 ? -1.206 10.323 14.402 1.00 97.00 113 GLU A CA 1
ATOM 882 C C . GLU A 1 113 ? -1.884 11.701 14.413 1.00 97.00 113 GLU A C 1
ATOM 884 O O . GLU A 1 113 ? -2.582 12.026 15.371 1.00 97.00 113 GLU A O 1
ATOM 889 N N . GLU A 1 114 ? -1.776 12.468 13.324 1.00 97.62 114 GLU A N 1
ATOM 890 C CA . GLU A 1 114 ? -2.419 13.780 13.162 1.00 97.62 114 GLU A CA 1
ATOM 891 C C . GLU A 1 114 ? -3.947 13.707 13.253 1.00 97.62 114 GLU A C 1
ATOM 893 O O . GLU A 1 114 ? -4.578 14.565 13.871 1.00 97.62 114 GLU A O 1
ATOM 898 N N . LYS A 1 115 ? -4.561 12.680 12.650 1.00 96.38 115 LYS A N 1
ATOM 899 C CA . LYS A 1 115 ? -6.013 12.465 12.734 1.00 96.38 115 LYS A CA 1
ATOM 900 C C . LYS A 1 115 ? -6.447 11.926 14.103 1.00 96.38 115 LYS A C 1
ATOM 902 O O . LYS A 1 115 ? -7.631 11.994 14.427 1.00 96.38 115 LYS A O 1
ATOM 907 N N . GLY A 1 116 ? -5.530 11.354 14.886 1.00 96.38 116 GLY A N 1
ATOM 908 C CA . GLY A 1 116 ? -5.853 10.628 16.116 1.00 96.38 116 GLY A CA 1
ATOM 909 C C . GLY A 1 116 ? -6.660 9.349 15.861 1.00 96.38 116 GLY A C 1
ATOM 910 O O . GLY A 1 116 ? -7.471 8.950 16.696 1.00 96.38 116 GLY A O 1
ATOM 911 N N . CYS A 1 117 ? -6.494 8.724 14.690 1.00 91.38 117 CYS A N 1
ATOM 912 C CA . CYS A 1 117 ? -7.210 7.500 14.333 1.00 91.38 117 CYS A CA 1
ATOM 913 C C . CYS A 1 117 ? -6.410 6.244 14.700 1.00 91.38 117 CYS A C 1
ATOM 915 O O . CYS A 1 117 ? -5.241 6.293 15.086 1.00 91.38 117 CYS A O 1
ATOM 917 N N . ARG A 1 118 ? -7.037 5.072 14.547 1.00 91.12 118 ARG A N 1
ATOM 918 C CA . ARG A 1 118 ? -6.320 3.797 14.642 1.00 91.12 118 ARG A CA 1
ATOM 919 C C . ARG A 1 118 ? -5.191 3.775 13.606 1.00 91.12 118 ARG A C 1
ATOM 921 O O . ARG A 1 118 ? -5.416 4.115 12.446 1.00 91.12 118 ARG A O 1
ATOM 928 N N . LYS A 1 119 ? -4.012 3.289 14.006 1.00 90.69 119 LYS A N 1
ATOM 929 C CA . LYS A 1 119 ? -2.906 3.003 13.085 1.00 90.69 119 LYS A CA 1
ATOM 930 C C . LYS A 1 119 ? -3.373 2.061 11.963 1.00 90.69 119 LYS A C 1
ATOM 932 O O . LYS A 1 119 ? -3.922 0.990 12.242 1.00 90.69 119 LYS A O 1
ATOM 937 N N . VAL A 1 120 ? -3.128 2.449 10.713 1.00 94.44 120 VAL A N 1
ATOM 938 C CA . VAL A 1 120 ? -3.287 1.581 9.535 1.00 94.44 120 VAL A CA 1
ATOM 939 C C . VAL A 1 120 ? -2.198 0.510 9.558 1.00 94.44 120 VAL A C 1
ATOM 941 O O . VAL A 1 120 ? -1.040 0.831 9.801 1.00 94.44 120 VAL A O 1
ATOM 944 N N . HIS A 1 121 ? -2.564 -0.750 9.313 1.00 94.31 121 HIS A N 1
ATOM 945 C CA . HIS A 1 121 ? -1.597 -1.853 9.257 1.00 94.31 121 HIS A CA 1
ATOM 946 C C . HIS A 1 121 ? -0.801 -1.785 7.955 1.00 94.31 121 HIS A C 1
ATOM 948 O O . HIS A 1 121 ? -1.409 -1.881 6.884 1.00 94.31 121 HIS A O 1
ATOM 954 N N . ILE A 1 122 ? 0.516 -1.595 8.034 1.00 96.25 122 ILE A N 1
ATOM 955 C CA . ILE A 1 122 ? 1.379 -1.367 6.867 1.00 96.25 122 ILE A CA 1
ATOM 956 C C . ILE A 1 122 ? 2.208 -2.618 6.565 1.00 96.25 122 ILE A C 1
ATOM 958 O O . ILE A 1 122 ? 3.036 -3.029 7.379 1.00 96.25 122 ILE A O 1
ATOM 962 N N . VAL A 1 123 ? 2.040 -3.162 5.360 1.00 94.06 123 VAL A N 1
ATOM 963 C CA . VAL A 1 123 ? 2.877 -4.226 4.792 1.00 94.06 123 VAL A CA 1
ATOM 964 C C . VAL A 1 123 ? 3.719 -3.634 3.668 1.00 94.06 123 VAL A C 1
ATOM 966 O O . VAL A 1 123 ? 3.165 -3.066 2.729 1.00 94.06 123 VAL A O 1
ATOM 969 N N . ALA A 1 124 ? 5.042 -3.754 3.742 1.00 93.50 124 ALA A N 1
ATOM 970 C CA . ALA A 1 124 ? 5.945 -3.214 2.726 1.00 93.50 124 ALA A CA 1
ATOM 971 C C . ALA A 1 124 ? 6.757 -4.300 2.015 1.00 93.50 124 ALA A C 1
ATOM 973 O O . ALA A 1 124 ? 7.286 -5.215 2.646 1.00 93.50 124 ALA A O 1
ATOM 974 N N . GLU A 1 125 ? 6.901 -4.145 0.701 1.00 90.25 125 GLU A N 1
ATOM 975 C CA . GLU A 1 125 ? 7.930 -4.814 -0.086 1.00 90.25 125 GLU A CA 1
ATOM 976 C C . GLU A 1 125 ? 9.288 -4.224 0.236 1.00 90.25 125 GLU A C 1
ATOM 978 O O . GLU A 1 125 ? 9.451 -3.000 0.235 1.00 90.25 125 GLU A O 1
ATOM 983 N N . ALA A 1 126 ? 10.262 -5.097 0.459 1.00 88.06 126 ALA A N 1
ATOM 984 C CA . ALA A 1 126 ? 11.649 -4.693 0.569 1.00 88.06 126 ALA A CA 1
ATOM 985 C C . ALA A 1 126 ? 12.508 -5.390 -0.486 1.00 88.06 126 ALA A C 1
ATOM 987 O O . ALA A 1 126 ? 12.431 -6.610 -0.669 1.00 88.06 126 ALA A O 1
ATOM 988 N N . VAL A 1 127 ? 13.350 -4.598 -1.149 1.00 87.44 127 VAL A N 1
ATOM 989 C CA . VAL A 1 127 ? 14.305 -5.062 -2.160 1.00 87.44 127 VAL A CA 1
ATOM 990 C C . VAL A 1 127 ? 15.641 -5.411 -1.513 1.00 87.44 127 VAL A C 1
ATOM 992 O O . VAL A 1 127 ? 16.175 -6.492 -1.760 1.00 87.44 127 VAL A O 1
ATOM 995 N N . ASP A 1 128 ? 16.181 -4.523 -0.673 1.00 88.00 128 ASP A N 1
ATOM 996 C CA . ASP A 1 128 ? 17.455 -4.727 0.015 1.00 88.00 128 ASP A CA 1
ATOM 997 C C . ASP A 1 128 ? 17.222 -5.056 1.503 1.00 88.00 128 ASP A C 1
ATOM 999 O O . ASP A 1 128 ? 16.706 -4.222 2.259 1.00 88.00 128 ASP A O 1
ATOM 1003 N N . PRO A 1 129 ? 17.658 -6.239 1.980 1.00 85.69 129 PRO A N 1
ATOM 1004 C CA . PRO A 1 129 ? 17.639 -6.608 3.395 1.00 85.69 129 PRO A CA 1
ATOM 1005 C C . PRO A 1 129 ? 18.223 -5.558 4.347 1.00 85.69 129 PRO A C 1
ATOM 1007 O O . PRO A 1 129 ? 17.786 -5.452 5.494 1.00 85.69 129 PRO A O 1
ATOM 1010 N N . LYS A 1 130 ? 19.185 -4.747 3.890 1.00 89.88 130 LYS A N 1
ATOM 1011 C CA . LYS A 1 130 ? 19.788 -3.672 4.693 1.00 89.88 130 LYS A CA 1
ATOM 1012 C C . LYS A 1 130 ? 18.781 -2.592 5.091 1.00 89.88 130 LYS A C 1
ATOM 1014 O O . LYS A 1 130 ? 18.974 -1.937 6.113 1.00 89.88 130 LYS A O 1
ATOM 1019 N N . ASN A 1 131 ? 17.698 -2.429 4.332 1.00 91.19 131 ASN A N 1
ATOM 1020 C CA . ASN A 1 131 ? 16.682 -1.410 4.579 1.00 91.19 131 ASN A CA 1
ATOM 1021 C C . ASN A 1 131 ? 15.540 -1.880 5.488 1.00 91.19 131 ASN A C 1
ATOM 1023 O O . ASN A 1 131 ? 14.675 -1.080 5.845 1.00 91.19 131 ASN A O 1
ATOM 1027 N N . PHE A 1 132 ? 15.540 -3.142 5.928 1.00 91.25 132 PHE A N 1
ATOM 1028 C CA . PHE A 1 132 ? 14.450 -3.699 6.736 1.00 91.25 132 PHE A CA 1
ATOM 1029 C C . PHE A 1 132 ? 14.259 -2.936 8.053 1.00 91.25 132 PHE A C 1
ATOM 1031 O O . PHE A 1 132 ? 13.142 -2.568 8.415 1.00 91.25 132 PHE A O 1
ATOM 1038 N N . GLU A 1 133 ? 15.351 -2.629 8.756 1.00 93.56 133 GLU A N 1
ATOM 1039 C CA . GLU A 1 133 ? 15.283 -1.857 10.003 1.00 93.56 133 GLU A CA 1
ATOM 1040 C C . GLU A 1 133 ? 14.778 -0.426 9.774 1.00 93.56 133 GLU A C 1
ATOM 1042 O O . GLU A 1 133 ? 14.101 0.140 10.634 1.00 93.56 133 GLU A O 1
ATOM 1047 N N . HIS A 1 134 ? 15.058 0.160 8.607 1.00 96.25 134 HIS A N 1
ATOM 1048 C CA . HIS A 1 134 ? 14.540 1.477 8.243 1.00 96.25 134 HIS A CA 1
ATOM 1049 C C . HIS A 1 134 ? 13.029 1.433 7.987 1.00 96.25 134 HIS A C 1
ATOM 1051 O O . HIS A 1 134 ? 12.307 2.259 8.542 1.00 96.25 134 HIS A O 1
ATOM 1057 N N . LEU A 1 135 ? 12.534 0.434 7.251 1.00 95.69 135 LEU A N 1
ATOM 1058 C CA . LEU A 1 135 ? 11.099 0.224 7.011 1.00 95.69 135 LEU A CA 1
ATOM 1059 C C . LEU A 1 135 ? 10.330 -0.028 8.313 1.00 95.69 135 LEU A C 1
ATOM 1061 O O . LEU A 1 135 ? 9.276 0.560 8.555 1.00 95.69 135 LEU A O 1
ATOM 1065 N N . LYS A 1 136 ? 10.891 -0.835 9.215 1.00 95.75 136 LYS A N 1
ATOM 1066 C CA . LYS A 1 136 ? 10.284 -1.087 10.526 1.00 95.75 136 LYS A CA 1
ATOM 1067 C C . LYS A 1 136 ? 10.173 0.195 11.355 1.00 95.75 136 LYS A C 1
ATOM 1069 O O . LYS A 1 136 ? 9.116 0.488 11.911 1.00 95.75 136 LYS A O 1
ATOM 1074 N N . LYS A 1 137 ? 11.241 1.000 11.408 1.00 97.12 137 LYS A N 1
ATOM 1075 C CA . LYS A 1 137 ? 11.241 2.300 12.108 1.00 97.12 137 LYS A CA 1
ATOM 1076 C C . LYS A 1 137 ? 10.287 3.313 11.470 1.00 97.12 137 LYS A C 1
ATOM 1078 O O . LYS A 1 137 ? 9.694 4.113 12.193 1.00 97.12 137 LYS A O 1
ATOM 1083 N N . ALA A 1 138 ? 10.113 3.250 10.151 1.00 97.12 138 ALA A N 1
ATOM 1084 C CA . ALA A 1 138 ? 9.177 4.084 9.401 1.00 97.12 138 ALA A CA 1
ATOM 1085 C C . ALA A 1 138 ? 7.710 3.822 9.771 1.00 97.12 138 ALA A C 1
ATOM 1087 O O . ALA A 1 138 ? 6.874 4.712 9.642 1.00 97.12 138 ALA A O 1
ATOM 1088 N N . GLY A 1 139 ? 7.403 2.633 10.293 1.00 95.50 139 GLY A N 1
ATOM 1089 C CA . GLY A 1 139 ? 6.068 2.271 10.756 1.00 95.50 139 GLY A CA 1
ATOM 1090 C C . GLY A 1 139 ? 5.503 1.009 10.119 1.00 95.50 139 GLY A C 1
ATOM 1091 O O . GLY A 1 139 ? 4.380 0.653 10.477 1.00 95.50 139 GLY A O 1
ATOM 1092 N N . CYS A 1 140 ? 6.251 0.332 9.240 1.00 95.94 140 CYS A N 1
ATOM 1093 C CA . CYS A 1 140 ? 5.842 -0.952 8.676 1.00 95.94 140 CYS A CA 1
ATOM 1094 C C . CYS A 1 140 ? 5.656 -1.990 9.787 1.00 95.94 140 CYS A C 1
ATOM 1096 O O . CYS A 1 140 ? 6.549 -2.203 10.610 1.00 95.94 140 CYS A O 1
ATOM 1098 N N . ASP A 1 141 ? 4.486 -2.619 9.802 1.00 93.75 141 ASP A N 1
ATOM 1099 C CA . ASP A 1 141 ? 4.155 -3.718 10.706 1.00 93.75 141 ASP A CA 1
ATOM 1100 C C . ASP A 1 141 ? 4.733 -5.033 10.177 1.00 93.75 141 ASP A C 1
ATOM 1102 O O . ASP A 1 141 ? 5.228 -5.856 10.947 1.00 93.75 141 ASP A O 1
ATOM 1106 N N . GLU A 1 142 ? 4.733 -5.190 8.853 1.00 90.69 142 GLU A N 1
ATOM 1107 C CA . GLU A 1 142 ? 5.266 -6.354 8.158 1.00 90.69 142 GLU A CA 1
ATOM 1108 C C . GLU A 1 142 ? 6.147 -5.933 6.984 1.00 90.69 142 GLU A C 1
ATOM 1110 O O . GLU A 1 142 ? 5.887 -4.946 6.290 1.00 90.69 142 GLU A O 1
ATOM 1115 N N . ILE A 1 143 ? 7.209 -6.704 6.767 1.00 89.69 143 ILE A N 1
ATOM 1116 C CA . ILE A 1 143 ? 8.136 -6.526 5.655 1.00 89.69 143 ILE A CA 1
ATOM 1117 C C . ILE A 1 143 ? 8.220 -7.869 4.955 1.00 89.69 143 ILE A C 1
ATOM 1119 O O . ILE A 1 143 ? 8.600 -8.868 5.569 1.00 89.69 143 ILE A O 1
ATOM 1123 N N . VAL A 1 144 ? 7.853 -7.887 3.683 1.00 83.56 144 VAL A N 1
ATOM 1124 C CA . VAL A 1 144 ? 7.853 -9.096 2.867 1.00 83.56 144 VAL A CA 1
ATOM 1125 C C . VAL A 1 144 ? 8.900 -8.977 1.772 1.00 83.56 144 VAL A C 1
ATOM 1127 O O . VAL A 1 144 ? 9.130 -7.908 1.200 1.00 83.56 144 VAL A O 1
ATOM 1130 N N . SER A 1 145 ? 9.547 -10.102 1.481 1.00 69.00 145 SER A N 1
ATOM 1131 C CA . SER A 1 145 ? 10.315 -10.216 0.249 1.00 69.00 145 SER A CA 1
ATOM 1132 C C . SER A 1 145 ? 9.344 -10.283 -0.928 1.00 69.00 145 SER A C 1
ATOM 1134 O O . SER A 1 145 ? 8.198 -10.705 -0.779 1.00 69.00 145 SER A O 1
ATOM 1136 N N . ALA A 1 146 ? 9.820 -9.881 -2.099 1.00 57.75 146 ALA A N 1
ATOM 1137 C CA . ALA A 1 146 ? 9.093 -9.704 -3.350 1.00 57.75 146 ALA A CA 1
ATOM 1138 C C . ALA A 1 146 ? 8.125 -10.837 -3.798 1.00 57.75 146 ALA A C 1
ATOM 1140 O O . ALA A 1 146 ? 7.401 -10.622 -4.772 1.00 57.75 146 ALA A O 1
ATOM 1141 N N . GLY A 1 147 ? 8.096 -12.011 -3.153 1.00 53.69 147 GLY A N 1
ATOM 1142 C CA . GLY A 1 147 ? 7.281 -13.177 -3.525 1.00 53.69 147 GLY A CA 1
ATOM 1143 C C . GLY A 1 147 ? 6.020 -13.471 -2.691 1.00 53.69 147 GLY A C 1
ATOM 1144 O O . GLY A 1 147 ? 5.144 -14.149 -3.214 1.00 53.69 147 GLY A O 1
ATOM 1145 N N . ASP A 1 148 ? 5.867 -12.953 -1.460 1.00 56.81 148 ASP A N 1
ATOM 1146 C CA . ASP A 1 148 ? 4.944 -13.556 -0.460 1.00 56.81 148 ASP A CA 1
ATOM 1147 C C . ASP A 1 148 ? 3.781 -12.644 0.014 1.00 56.81 148 ASP A C 1
ATOM 1149 O O . ASP A 1 148 ? 3.401 -12.642 1.188 1.00 56.81 148 ASP A O 1
ATOM 1153 N N . PHE A 1 149 ? 3.208 -11.826 -0.874 1.00 58.31 149 PHE A N 1
ATOM 1154 C CA . PHE A 1 149 ? 2.325 -10.712 -0.480 1.00 58.31 149 PHE A CA 1
ATOM 1155 C C . PHE A 1 149 ? 0.944 -11.085 0.072 1.00 58.31 149 PHE A C 1
ATOM 1157 O O . PHE A 1 149 ? 0.538 -10.545 1.103 1.00 58.31 149 PHE A O 1
ATOM 1164 N N . ALA A 1 150 ? 0.180 -11.950 -0.597 1.00 53.78 150 ALA A N 1
ATOM 1165 C CA . ALA A 1 150 ? -1.221 -12.135 -0.213 1.00 53.78 150 ALA A CA 1
ATOM 1166 C C . ALA A 1 150 ? -1.438 -12.964 1.043 1.00 53.78 150 ALA A C 1
ATOM 1168 O O . ALA A 1 150 ? -2.405 -12.716 1.764 1.00 53.78 150 ALA A O 1
ATOM 1169 N N . LEU A 1 151 ? -0.549 -13.917 1.324 1.00 52.47 151 LEU A N 1
ATOM 1170 C CA . LEU A 1 151 ? -0.682 -14.783 2.492 1.00 52.47 151 LEU A CA 1
ATOM 1171 C C . LEU A 1 151 ? -0.644 -13.959 3.791 1.00 52.47 151 LEU A C 1
ATOM 1173 O O . LEU A 1 151 ? -1.472 -14.141 4.679 1.00 52.47 151 LEU A O 1
ATOM 1177 N N . ARG A 1 152 ? 0.241 -12.959 3.851 1.00 55.69 152 ARG A N 1
ATOM 1178 C CA . ARG A 1 152 ? 0.468 -12.123 5.039 1.00 55.69 152 ARG A CA 1
ATOM 1179 C C . ARG A 1 152 ? -0.668 -11.148 5.342 1.00 55.69 152 ARG A C 1
ATOM 1181 O O . ARG A 1 152 ? -1.018 -10.936 6.498 1.00 55.69 152 ARG A O 1
ATOM 1188 N N . ILE A 1 153 ? -1.327 -10.612 4.316 1.00 56.28 153 ILE A N 1
ATOM 1189 C CA . ILE A 1 153 ? -2.458 -9.685 4.509 1.00 56.28 153 ILE A CA 1
ATOM 1190 C C . ILE A 1 153 ? -3.668 -10.403 5.119 1.00 56.28 153 ILE A C 1
ATOM 1192 O O . ILE A 1 153 ? -4.422 -9.802 5.886 1.00 56.28 153 ILE A O 1
ATOM 1196 N N . ILE A 1 154 ? -3.850 -11.688 4.797 1.00 53.84 154 ILE A N 1
ATOM 1197 C CA . ILE A 1 154 ? -4.889 -12.529 5.403 1.00 53.84 154 ILE A CA 1
ATOM 1198 C C . ILE A 1 154 ? -4.547 -12.814 6.878 1.00 53.84 154 ILE A C 1
ATOM 1200 O O . ILE A 1 154 ? -5.439 -12.810 7.728 1.00 53.84 154 ILE A O 1
ATOM 1204 N N . GLU A 1 155 ? -3.261 -12.985 7.199 1.00 49.88 155 GLU A N 1
ATOM 1205 C CA . GLU A 1 155 ? -2.759 -13.227 8.560 1.00 49.88 155 GLU A CA 1
ATOM 1206 C C . GLU A 1 155 ? -2.797 -11.981 9.467 1.00 49.88 155 GLU A C 1
ATOM 1208 O O . GLU A 1 155 ? -3.027 -12.108 10.672 1.00 49.88 155 GLU A O 1
ATOM 1213 N N . GLY A 1 156 ? -2.646 -10.774 8.907 1.00 42.44 156 GLY A N 1
ATOM 1214 C CA . GLY A 1 156 ? -2.528 -9.477 9.599 1.00 42.44 156 GLY A CA 1
ATOM 1215 C C . GLY A 1 156 ? -3.760 -8.966 10.372 1.00 42.44 156 GLY A C 1
ATOM 1216 O O . GLY A 1 156 ? -3.873 -7.764 10.605 1.00 42.44 156 GLY A O 1
ATOM 1217 N N . LYS A 1 157 ? -4.645 -9.870 10.823 1.00 40.72 157 LYS A N 1
ATOM 1218 C CA . LYS A 1 157 ? -5.903 -9.718 11.597 1.00 40.72 157 LYS A CA 1
ATOM 1219 C C . LYS A 1 157 ? -7.181 -9.962 10.788 1.00 40.72 157 LYS A C 1
ATOM 1221 O O . LYS A 1 157 ? -7.991 -9.061 10.571 1.00 40.72 157 LYS A O 1
ATOM 1226 N N . ALA A 1 158 ? -7.432 -11.237 10.499 1.00 35.78 158 ALA A N 1
ATOM 1227 C CA . ALA A 1 158 ? -8.774 -11.799 10.336 1.00 35.78 158 ALA A CA 1
ATOM 1228 C C . ALA A 1 158 ? -9.369 -12.296 11.676 1.00 35.78 158 ALA A C 1
ATOM 1230 O O . ALA A 1 158 ? -10.092 -13.285 11.697 1.00 35.78 158 ALA A O 1
ATOM 1231 N N . TYR A 1 159 ? -9.083 -11.626 12.800 1.00 37.25 159 TYR A N 1
ATOM 1232 C CA . TYR A 1 159 ? -9.785 -11.884 14.062 1.00 37.25 159 TYR A CA 1
ATOM 1233 C C . TYR A 1 159 ? -11.000 -10.962 14.147 1.00 37.25 159 TYR A C 1
ATOM 1235 O O . TYR A 1 159 ? -10.877 -9.769 14.427 1.00 37.25 159 TYR A O 1
ATOM 1243 N N . VAL A 1 160 ? -12.178 -11.520 13.891 1.00 36.09 160 VAL A N 1
ATOM 1244 C CA . VAL A 1 160 ? -13.444 -10.964 14.370 1.00 36.09 160 VAL A CA 1
ATOM 1245 C C . VAL A 1 160 ? -13.931 -11.955 15.423 1.00 36.09 160 VAL A C 1
ATOM 1247 O O . VAL A 1 160 ? -14.284 -13.071 15.070 1.00 36.09 160 VAL A O 1
ATOM 1250 N N . ASN A 1 161 ? -13.914 -11.555 16.698 1.00 30.77 161 ASN A N 1
ATOM 1251 C CA . ASN A 1 161 ? -14.405 -12.340 17.842 1.00 30.77 161 ASN A CA 1
ATOM 1252 C C . ASN A 1 161 ? -13.731 -13.713 18.058 1.00 30.77 161 ASN A C 1
ATOM 1254 O O . ASN A 1 161 ? -14.428 -14.717 18.103 1.00 30.77 161 ASN A O 1
ATOM 1258 N N . ASP A 1 162 ? -12.401 -13.761 18.200 1.00 37.28 162 ASP A N 1
ATOM 1259 C CA . ASP A 1 162 ? -11.635 -14.955 18.630 1.00 37.28 162 ASP A CA 1
ATOM 1260 C C . ASP A 1 162 ? -11.831 -16.265 17.825 1.00 37.28 162 ASP A C 1
ATOM 1262 O O . ASP A 1 162 ? -11.253 -17.292 18.177 1.00 37.28 162 ASP A O 1
ATOM 1266 N N . GLU A 1 163 ? -12.558 -16.249 16.703 1.00 29.06 163 GLU A N 1
ATOM 1267 C CA . GLU A 1 163 ? -12.762 -17.417 15.839 1.00 29.06 163 GLU A CA 1
ATOM 1268 C C . GLU A 1 163 ? -11.899 -17.355 14.568 1.00 29.06 163 GLU A C 1
ATOM 1270 O O . GLU A 1 163 ? -11.924 -16.391 13.798 1.00 29.06 163 GLU A O 1
ATOM 1275 N N . VAL A 1 164 ? -11.139 -18.429 14.335 1.00 37.56 164 VAL A N 1
ATOM 1276 C CA . VAL A 1 164 ? -10.359 -18.678 13.114 1.00 37.56 164 VAL A CA 1
ATOM 1277 C C . VAL A 1 164 ? 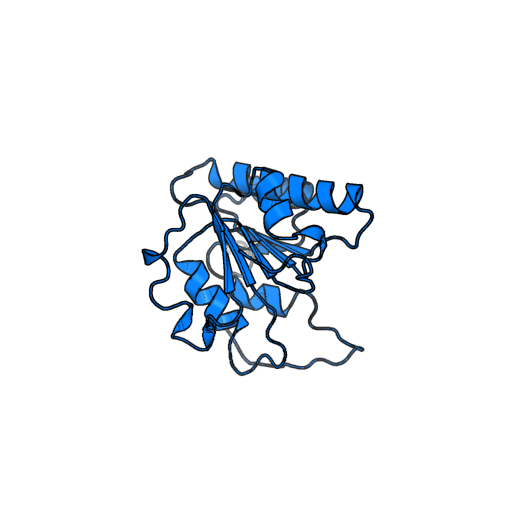-11.314 -19.090 11.990 1.00 37.56 164 VAL A C 1
ATOM 1279 O O . VAL A 1 164 ? -12.031 -20.076 12.123 1.00 37.56 164 VAL A O 1
ATOM 1282 N N . VAL A 1 165 ? -11.324 -18.367 10.863 1.00 37.44 165 VAL A N 1
ATOM 1283 C CA . VAL A 1 165 ? -12.250 -18.654 9.739 1.00 37.44 165 VAL A CA 1
ATOM 1284 C C . VAL A 1 165 ? -11.564 -19.292 8.520 1.00 37.44 165 VAL A C 1
ATOM 1286 O O . VAL A 1 165 ? -12.231 -19.572 7.526 1.00 37.44 165 VAL A O 1
ATOM 1289 N N . ALA A 1 166 ? -10.263 -19.590 8.561 1.00 34.72 166 ALA A N 1
ATOM 1290 C CA . ALA A 1 166 ? -9.622 -20.338 7.478 1.00 34.72 166 ALA A CA 1
ATOM 1291 C C . ALA A 1 166 ? -8.376 -21.100 7.951 1.00 34.72 166 ALA A C 1
ATOM 1293 O O . ALA A 1 166 ? -7.308 -20.513 8.093 1.00 34.72 166 ALA A O 1
ATOM 1294 N N . GLU A 1 167 ? -8.503 -22.416 8.126 1.00 29.94 167 GLU A N 1
ATOM 1295 C CA . GLU A 1 167 ? -7.389 -23.334 7.879 1.00 29.94 167 GLU A CA 1
ATOM 1296 C C . GLU A 1 167 ? -7.423 -23.673 6.386 1.00 29.94 167 GLU A C 1
ATOM 1298 O O . GLU A 1 167 ? -8.350 -24.320 5.900 1.00 29.94 167 GLU A O 1
ATOM 1303 N N . GLY A 1 168 ? -6.461 -23.150 5.632 1.00 31.31 168 GLY A N 1
ATOM 1304 C CA . GLY A 1 168 ? -6.263 -23.488 4.229 1.00 31.31 168 GLY A CA 1
ATOM 1305 C C . GLY A 1 168 ? -4.818 -23.910 4.036 1.00 31.31 168 GLY A C 1
ATOM 1306 O O . GLY A 1 168 ? -3.915 -23.094 4.196 1.00 31.31 168 GLY A O 1
ATOM 1307 N N . GLU A 1 169 ? -4.607 -25.187 3.729 1.00 32.50 169 GLU A N 1
ATOM 1308 C CA . GLU A 1 169 ? -3.310 -25.763 3.380 1.00 32.50 169 GLU A CA 1
ATOM 1309 C C . GLU A 1 169 ? -2.665 -24.983 2.222 1.00 32.50 169 GLU A C 1
ATOM 1311 O O . GLU A 1 169 ? -3.092 -25.112 1.080 1.00 32.50 169 GLU A O 1
ATOM 1316 N N . PHE A 1 170 ? -1.621 -24.194 2.486 1.00 34.38 170 PHE A N 1
ATOM 1317 C CA . PHE A 1 170 ? -0.698 -23.734 1.444 1.00 34.38 170 PHE A CA 1
ATOM 1318 C C . PHE A 1 170 ? 0.739 -23.841 1.947 1.00 34.38 170 PHE A C 1
ATOM 1320 O O . PHE A 1 170 ? 1.312 -22.953 2.572 1.00 34.38 170 PHE A O 1
ATOM 1327 N N . THR A 1 171 ? 1.310 -25.010 1.686 1.00 30.23 171 THR A N 1
ATOM 1328 C CA . THR A 1 171 ? 2.723 -25.326 1.842 1.00 30.23 171 THR A CA 1
ATOM 1329 C C . THR A 1 171 ? 3.501 -24.686 0.690 1.00 30.23 171 THR A C 1
ATOM 1331 O O . THR A 1 171 ? 3.383 -25.152 -0.437 1.00 30.23 171 THR A O 1
ATOM 1334 N N . ALA A 1 172 ? 4.319 -23.660 0.945 1.00 25.06 172 ALA A N 1
ATOM 1335 C CA . ALA A 1 172 ? 5.491 -23.355 0.115 1.00 25.06 172 ALA A CA 1
ATOM 1336 C C . ALA A 1 172 ? 6.456 -22.385 0.823 1.00 25.06 172 ALA A C 1
ATOM 1338 O O . ALA A 1 172 ? 6.178 -21.205 0.975 1.00 25.06 172 ALA A O 1
ATOM 1339 N N . MET A 1 173 ? 7.613 -22.929 1.215 1.00 24.47 173 MET A N 1
ATOM 1340 C CA . MET A 1 173 ? 8.896 -22.244 1.428 1.00 24.47 173 MET A CA 1
ATOM 1341 C C . MET A 1 173 ? 8.936 -21.056 2.404 1.00 24.47 173 MET A C 1
ATOM 1343 O O . MET A 1 173 ? 9.279 -19.934 2.046 1.00 24.47 173 MET A O 1
ATOM 1347 N N . VAL A 1 174 ? 8.813 -21.353 3.700 1.00 28.78 174 VAL A N 1
ATOM 1348 C CA . VAL A 1 174 ? 9.622 -20.615 4.681 1.00 28.78 174 VAL A CA 1
ATOM 1349 C C . VAL A 1 174 ? 11.080 -20.993 4.422 1.00 28.78 174 VAL A C 1
ATOM 1351 O O . VAL A 1 174 ? 11.480 -22.130 4.664 1.00 28.78 174 VAL A O 1
ATOM 1354 N N . VAL A 1 175 ? 11.871 -20.053 3.906 1.00 28.83 175 VAL A N 1
ATOM 1355 C CA . VAL A 1 175 ? 13.334 -20.154 3.904 1.00 28.83 175 VAL A CA 1
ATOM 1356 C C . VAL A 1 175 ? 13.777 -20.362 5.353 1.00 28.83 175 VAL A C 1
ATOM 1358 O O . VAL A 1 175 ? 13.704 -19.444 6.174 1.00 28.83 175 VAL A O 1
ATOM 1361 N N . GLU A 1 176 ? 14.193 -21.586 5.688 1.00 27.11 176 GLU A N 1
ATOM 1362 C CA . GLU A 1 176 ? 14.813 -21.892 6.974 1.00 27.11 176 GLU A CA 1
ATOM 1363 C C . GLU A 1 176 ? 16.042 -20.994 7.153 1.00 27.11 176 GLU A C 1
ATOM 1365 O O . GLU A 1 176 ? 17.039 -21.079 6.432 1.00 27.11 176 GLU A O 1
ATOM 1370 N N . LYS A 1 177 ? 15.968 -20.114 8.153 1.00 35.38 177 LYS A N 1
ATOM 1371 C CA . LYS A 1 177 ? 17.126 -19.410 8.689 1.00 35.38 177 LYS A CA 1
ATOM 1372 C C . LYS A 1 177 ? 18.126 -20.429 9.238 1.00 35.38 177 LYS A C 1
ATOM 1374 O O . LYS A 1 177 ? 17.804 -21.167 10.159 1.00 35.38 177 LYS A O 1
ATOM 1379 N N . GLY A 1 178 ? 19.356 -20.361 8.735 1.00 41.00 178 GLY A N 1
ATOM 1380 C CA . GLY A 1 178 ? 20.582 -20.630 9.487 1.00 41.00 178 GLY A CA 1
ATOM 1381 C C . GLY A 1 178 ? 20.703 -21.995 10.169 1.00 41.00 178 GLY A C 1
ATOM 1382 O O . GLY A 1 178 ? 20.379 -22.145 11.343 1.00 41.00 178 GLY A O 1
ATOM 1383 N N . LYS A 1 179 ? 21.370 -22.936 9.497 1.00 30.92 179 LYS A N 1
ATOM 1384 C CA . LYS A 1 179 ? 22.212 -23.934 10.172 1.00 30.92 179 LYS A CA 1
ATOM 1385 C C . LYS A 1 179 ? 23.645 -23.812 9.648 1.00 30.92 179 LYS A C 1
ATOM 1387 O O . LYS A 1 179 ? 23.817 -23.615 8.445 1.00 30.92 179 LYS A O 1
ATOM 1392 N N . PRO A 1 180 ? 24.670 -23.890 10.515 1.00 30.28 180 PRO A N 1
ATOM 1393 C CA . PRO A 1 180 ? 26.051 -23.897 10.060 1.00 30.28 180 PRO A CA 1
ATOM 1394 C C . PRO A 1 180 ? 26.333 -25.219 9.340 1.00 30.28 180 PRO A C 1
ATOM 1396 O O . PRO A 1 180 ? 25.851 -26.274 9.757 1.00 30.28 180 PRO A O 1
ATOM 1399 N N . LEU A 1 181 ? 27.118 -25.148 8.266 1.00 34.69 181 LEU A N 1
ATOM 1400 C CA . LEU A 1 181 ? 27.674 -26.321 7.596 1.00 34.69 181 LEU A CA 1
ATOM 1401 C C . LEU A 1 181 ? 28.565 -27.078 8.596 1.00 34.69 181 LEU A C 1
ATOM 1403 O O . LEU A 1 181 ? 29.484 -26.490 9.169 1.00 34.69 181 LEU A O 1
ATOM 1407 N N . LYS A 1 182 ? 28.259 -28.358 8.821 1.00 37.66 182 LYS A N 1
ATOM 1408 C CA . LYS A 1 182 ? 29.226 -29.352 9.296 1.00 37.66 182 LYS A CA 1
ATOM 1409 C C . LYS A 1 182 ? 29.744 -30.124 8.096 1.00 37.66 182 LYS A C 1
ATOM 1411 O O . LYS A 1 182 ? 28.910 -30.399 7.206 1.00 37.66 182 LYS A O 1
#

Radius of gyration: 16.5 Å; Cα contacts (8 Å, |Δi|>4): 290; chains: 1; bounding box: 46×44×39 Å

Solvent-accessible surface area (backbone atoms only — not comparable to full-atom values): 10660 Å² total; per-residue (Å²): 105,61,65,96,83,55,56,60,20,38,36,32,29,40,63,55,82,61,52,59,56,42,44,46,56,63,48,34,82,87,55,87,72,74,60,41,35,33,38,25,16,62,86,64,51,72,79,80,49,80,47,44,89,77,40,79,68,34,60,64,57,27,58,43,80,32,54,44,68,38,63,68,46,38,57,66,61,36,47,66,44,27,52,31,36,39,33,48,54,43,73,92,44,68,92,47,16,50,59,50,46,26,49,29,34,34,51,55,47,50,53,16,60,76,69,69,45,70,78,54,49,26,38,30,40,48,85,54,80,86,47,50,67,53,33,45,74,26,51,33,75,39,79,37,58,91,83,59,66,56,68,51,66,57,65,76,68,62,68,68,84,92,45,87,85,75,93,70,98,75,90,77,79,80,80,79,79,83,77,84,88,129

InterPro domains:
  IPR003148 Regulator of K+ conductance, N-terminal lobe [PF22614] (6-113)
  IPR003148 Regulator of K+ conductance, N-terminal lobe [PS51201] (7-151)
  IPR036291 NAD(P)-binding domain superfamily [SSF51735] (6-158)
  IPR047871 Calcium-activated potassium channel slowpoke-like [PTHR10027] (4-137)

Nearest PDB structures (foldseek):
  6o7a-assembly1_D  TM=8.230E-01  e=1.614E-07  Lotus japonicus
  6o7a-assembly1_B  TM=8.268E-01  e=6.081E-07  Lotus japonicus
  7yo1-assembly1_G  TM=7.245E-01  e=8.578E-08  Homo sapiens
  8ghg-assembly1_A  TM=7.793E-01  e=7.350E-07  Homo sapiens
  3aem-assembly1_B  TM=5.638E-01  e=6.996E-03  Entamoeba histolytica

Organism: NCBI:txid412755